Protein AF-A0A8T4PJ79-F1 (afdb_monomer_lite)

Foldseek 3Di:
DDLVVVLVVLVVVLVVLVVVLVVLVVVLVVLVVVLVCLVVVVDVVVVVVCVVPPSVVVNVVSVVSSVVSVVVSVVSVVVSVVSVVVSVVSVVVVVVVVVVVVVVVVVVVVVVVVVVVVVVVVVVVVVVVVVVVVVDPDDDDDDDDDDDDDDPPVPVVVVVVVVDDPDDPVVVVVVVVVCCVPVPPVVVVVVVVCVVPVVPDDPPVVPPVPPPPPPPDVVVVPVVVVVVVVVVVVCCVVCVPPPPDPPPPPPDDDDDDDPVDDDPDDDDDDDDDPDDDDDPDDDDDDDDPDQDKDWDWDADPNDTDTPDTDGD

Secondary structure (DSSP, 8-state):
--HHHHHHHHHHHHHHHHHHHHHHHHHHHHHHHHHHHHHTT--HHHHHHTTSS-HHHHHHHHHHHHHHHHHHHHHHHHHHHHHHHHHHHHHHHHHHHHHHHHHHHHHHHHHHHHHHHHHHHHHHHHHHHHHHTTT-SS------------SSHHHHHHHTTTSS---SSHHHHHHHHHHHHHHHHHHHHHHHHHHHHSSS---THHHHTTS---TT-TTHHHHHHHHHHHHHHHHHHHT------------------------SSS--------S-S------------SS-EEEEEEEETTEEEEEEEEE-

Sequence (312 aa):
MNEKENIEIWKRKLIELHEKISRLNNDKNALISIRNEAVNQQNSKLSYLLNDIELEEEISILDGWTEFYASNISKYEYKLASLKKEIWQQEFEKIREDVNLTELLEKKKEIKAEVDEKEKWIKEEKTGLKIEEKAAIKVKKPEVRKEAERPKIRVEELFKRLEEKPIIHAEEEKVREDVKKLFGEKATKQFKLKEKAAIIKKPINNLFSKTIRLSGNKPIRYALPILVSLLIISILFISKPEITGYVTVSREKTYEDNLNLVVNESGNYTWTIDKIGDIKSIKATGRVKGNGTARVYIEKDGERYLIFDNKG

Structure (mmCIF, N/CA/C/O backbone):
data_AF-A0A8T4PJ79-F1
#
_entry.id   AF-A0A8T4PJ79-F1
#
loop_
_atom_site.group_PDB
_atom_site.id
_atom_site.type_symbol
_atom_site.label_atom_id
_atom_site.label_alt_id
_atom_site.label_comp_id
_atom_site.label_asym_id
_atom_site.label_entity_id
_atom_site.label_seq_id
_atom_site.pdbx_PDB_ins_code
_atom_site.Cartn_x
_atom_site.Cartn_y
_atom_site.Cartn_z
_atom_site.occupancy
_atom_site.B_iso_or_equiv
_atom_site.auth_seq_id
_atom_site.auth_comp_id
_atom_site.auth_asym_id
_atom_site.auth_atom_id
_atom_site.pdbx_PDB_model_num
ATOM 1 N N . MET A 1 1 ? 4.008 1.852 -21.829 1.00 64.06 1 MET A N 1
ATOM 2 C CA . MET A 1 1 ? 4.503 2.895 -20.905 1.00 64.06 1 MET A CA 1
ATOM 3 C C . MET A 1 1 ? 6.021 2.841 -20.943 1.00 64.06 1 MET A C 1
ATOM 5 O O . MET A 1 1 ? 6.546 1.735 -20.971 1.00 64.06 1 MET A O 1
ATOM 9 N N . ASN A 1 2 ? 6.714 3.974 -21.062 1.00 88.62 2 ASN A N 1
ATOM 10 C CA . ASN A 1 2 ? 8.183 3.993 -21.138 1.00 88.62 2 ASN A CA 1
ATOM 11 C C . ASN A 1 2 ? 8.764 3.648 -19.751 1.00 88.62 2 ASN A C 1
ATOM 13 O O . ASN A 1 2 ? 8.250 4.133 -18.749 1.00 88.62 2 ASN A O 1
ATOM 17 N N . GLU A 1 3 ? 9.824 2.846 -19.653 1.00 79.75 3 GLU A N 1
ATOM 18 C CA . GLU A 1 3 ? 10.458 2.512 -18.363 1.00 79.75 3 GLU A CA 1
ATOM 19 C C . GLU A 1 3 ? 10.857 3.753 -17.556 1.00 79.75 3 GLU A C 1
ATOM 21 O O . GLU A 1 3 ? 10.696 3.800 -16.336 1.00 79.75 3 GLU A O 1
ATOM 26 N N . LYS A 1 4 ? 11.274 4.822 -18.244 1.00 82.81 4 LYS A N 1
ATOM 27 C CA . LYS A 1 4 ? 11.554 6.117 -17.613 1.00 82.81 4 LYS A CA 1
ATOM 28 C C . LYS A 1 4 ? 10.312 6.721 -16.945 1.00 82.81 4 LYS A C 1
ATOM 30 O O . LYS A 1 4 ? 10.414 7.327 -15.884 1.00 82.81 4 LYS A O 1
ATOM 35 N N . GLU A 1 5 ? 9.147 6.556 -17.563 1.00 89.38 5 GLU A N 1
ATOM 36 C CA . GLU A 1 5 ? 7.862 7.024 -17.040 1.00 89.38 5 GLU A CA 1
ATOM 37 C C . GLU A 1 5 ? 7.425 6.197 -15.824 1.00 89.38 5 GLU A C 1
ATOM 39 O O . GLU A 1 5 ? 6.955 6.763 -14.836 1.00 89.38 5 GLU A O 1
ATOM 44 N N . ASN A 1 6 ? 7.675 4.882 -15.842 1.00 83.50 6 ASN A N 1
ATOM 45 C CA . ASN A 1 6 ? 7.433 4.011 -14.691 1.00 83.50 6 ASN A CA 1
ATOM 46 C C . ASN A 1 6 ? 8.239 4.480 -13.473 1.00 83.50 6 ASN A C 1
ATOM 48 O O . ASN A 1 6 ? 7.654 4.705 -12.414 1.00 83.50 6 ASN A O 1
ATOM 52 N N . ILE A 1 7 ? 9.553 4.689 -13.619 1.00 81.56 7 ILE A N 1
ATOM 53 C CA . ILE A 1 7 ? 10.428 5.127 -12.516 1.00 81.56 7 ILE A CA 1
ATOM 54 C C . ILE A 1 7 ? 9.947 6.458 -11.915 1.00 81.56 7 ILE A C 1
ATOM 56 O O . ILE A 1 7 ? 9.915 6.610 -10.693 1.00 81.56 7 ILE A O 1
ATOM 60 N N . GLU A 1 8 ? 9.521 7.412 -12.745 1.00 88.44 8 GLU A N 1
ATOM 61 C CA . GLU A 1 8 ? 8.963 8.687 -12.273 1.00 88.44 8 GLU A CA 1
ATOM 62 C C . GLU A 1 8 ? 7.654 8.502 -11.489 1.00 88.44 8 GLU A C 1
ATOM 64 O O . GLU A 1 8 ? 7.460 9.121 -10.439 1.00 88.44 8 GLU A O 1
ATOM 69 N N . ILE A 1 9 ? 6.767 7.609 -11.939 1.00 89.31 9 ILE A N 1
ATOM 70 C CA . ILE A 1 9 ? 5.538 7.266 -11.209 1.00 89.31 9 ILE A CA 1
ATOM 71 C C . ILE A 1 9 ? 5.871 6.648 -9.845 1.00 89.31 9 ILE A C 1
ATOM 73 O O . ILE A 1 9 ? 5.272 7.029 -8.834 1.00 89.31 9 ILE A O 1
ATOM 77 N N . TRP A 1 10 ? 6.845 5.739 -9.782 1.00 82.56 10 TRP A N 1
ATOM 78 C CA . TRP A 1 10 ? 7.298 5.141 -8.524 1.00 82.56 10 TRP A CA 1
ATOM 79 C C . TRP A 1 10 ? 7.908 6.186 -7.581 1.00 82.56 10 TRP A C 1
ATOM 81 O O . TRP A 1 10 ? 7.585 6.202 -6.392 1.00 82.56 10 TRP A O 1
ATOM 91 N N . LYS A 1 11 ? 8.707 7.125 -8.099 1.00 84.06 11 LYS A N 1
ATOM 92 C CA . LYS A 1 11 ? 9.268 8.239 -7.313 1.00 84.06 11 LYS A CA 1
ATOM 93 C C . LYS A 1 11 ? 8.178 9.132 -6.717 1.00 84.06 11 LYS A C 1
ATOM 95 O O . LYS A 1 11 ? 8.265 9.488 -5.542 1.00 84.06 11 LYS A O 1
ATOM 100 N N . ARG A 1 12 ? 7.110 9.428 -7.465 1.00 87.62 12 ARG A N 1
ATOM 101 C CA . ARG A 1 12 ? 5.948 10.172 -6.938 1.00 87.62 12 ARG A CA 1
ATOM 102 C C . ARG A 1 12 ? 5.228 9.409 -5.826 1.00 87.62 12 ARG A C 1
ATOM 104 O O . ARG A 1 12 ? 4.975 9.985 -4.772 1.00 87.62 12 ARG A O 1
ATOM 111 N N . LYS A 1 13 ? 4.974 8.109 -6.017 1.00 85.19 13 LYS A N 1
ATOM 112 C CA . LYS A 1 13 ? 4.373 7.250 -4.977 1.00 85.19 13 LYS A CA 1
ATOM 113 C C . LYS A 1 13 ? 5.226 7.197 -3.705 1.00 85.19 13 LYS A C 1
ATOM 115 O O . LYS A 1 13 ? 4.684 7.149 -2.604 1.00 85.19 13 LYS A O 1
ATOM 120 N N . LEU A 1 14 ? 6.554 7.224 -3.838 1.00 82.88 14 LEU A N 1
ATOM 121 C CA . LEU A 1 14 ? 7.473 7.266 -2.698 1.00 82.88 14 LEU A CA 1
ATOM 122 C C . LEU A 1 14 ? 7.302 8.550 -1.878 1.00 82.88 14 LEU A C 1
ATOM 124 O O . LEU A 1 14 ? 7.246 8.482 -0.651 1.00 82.88 14 LEU A O 1
ATOM 128 N N . ILE A 1 15 ? 7.198 9.700 -2.552 1.00 87.31 15 ILE A N 1
ATOM 129 C CA . ILE A 1 15 ? 6.966 11.002 -1.910 1.00 87.31 15 ILE A CA 1
ATOM 130 C C . ILE A 1 15 ? 5.622 10.994 -1.174 1.00 87.31 15 ILE A C 1
ATOM 132 O O . ILE A 1 15 ? 5.572 11.333 0.006 1.00 87.31 15 ILE A O 1
ATOM 136 N N . GLU A 1 16 ? 4.560 10.523 -1.829 1.00 87.00 16 GLU A N 1
ATOM 137 C CA . GLU A 1 16 ? 3.221 10.428 -1.236 1.00 87.00 16 GLU A CA 1
ATOM 138 C C . GLU A 1 16 ? 3.206 9.546 0.026 1.00 87.00 16 GLU A C 1
ATOM 140 O O . GLU A 1 16 ? 2.655 9.929 1.061 1.00 87.00 16 GLU A O 1
ATOM 145 N N . LEU A 1 17 ? 3.863 8.380 -0.020 1.00 82.06 17 LEU A N 1
ATOM 146 C CA . LEU A 1 17 ? 3.999 7.503 1.146 1.00 82.06 17 LEU A CA 1
ATOM 147 C C . LEU A 1 17 ? 4.760 8.180 2.289 1.00 82.06 17 LEU A C 1
ATOM 149 O O . LEU A 1 17 ? 4.376 8.029 3.449 1.00 82.06 17 LEU A O 1
ATOM 153 N N . HIS A 1 18 ? 5.817 8.930 1.977 1.00 83.00 18 HIS A N 1
ATOM 154 C CA . HIS A 1 18 ? 6.598 9.645 2.982 1.00 83.00 18 HIS A CA 1
ATOM 155 C C . HIS A 1 18 ? 5.776 10.745 3.666 1.00 83.00 18 HIS A C 1
ATOM 157 O O . HIS A 1 18 ? 5.776 10.841 4.894 1.00 83.00 18 HIS A O 1
ATOM 163 N N . GLU A 1 19 ? 5.011 11.521 2.894 1.00 87.00 19 GLU A N 1
ATOM 164 C CA . GLU A 1 19 ? 4.085 12.517 3.442 1.00 87.00 19 GLU A CA 1
ATOM 165 C C . GLU A 1 19 ? 3.020 11.872 4.329 1.00 87.00 19 GLU A C 1
ATOM 167 O O . GLU A 1 19 ? 2.728 12.376 5.415 1.00 87.00 19 GLU A O 1
ATOM 172 N N . LYS A 1 20 ? 2.467 10.731 3.904 1.00 84.75 20 LYS A N 1
ATOM 173 C CA . LYS A 1 20 ? 1.461 10.005 4.682 1.00 84.75 20 LYS A CA 1
ATOM 174 C C . LYS A 1 20 ? 2.014 9.522 6.021 1.00 84.75 20 LYS A C 1
ATOM 176 O O . LYS A 1 20 ? 1.370 9.734 7.044 1.00 84.75 20 LYS A O 1
ATOM 181 N N . ILE A 1 21 ? 3.212 8.932 6.029 1.00 80.75 21 ILE A N 1
ATOM 182 C CA . ILE A 1 21 ? 3.905 8.534 7.265 1.00 80.75 21 ILE A CA 1
ATOM 183 C C . ILE A 1 21 ? 4.135 9.754 8.162 1.00 80.75 21 ILE A C 1
ATOM 185 O O . ILE A 1 21 ? 3.848 9.695 9.356 1.00 80.75 21 ILE A O 1
ATOM 189 N N . SER A 1 22 ? 4.593 10.874 7.595 1.00 87.31 22 SER A N 1
ATOM 190 C CA . SER A 1 22 ? 4.840 12.095 8.367 1.00 87.31 22 SER A CA 1
ATOM 191 C C . SER A 1 22 ? 3.573 12.641 9.026 1.00 87.31 22 SER A C 1
ATOM 193 O O . SER A 1 22 ? 3.646 13.069 10.176 1.00 87.31 22 SER A O 1
ATOM 195 N N . ARG A 1 23 ? 2.425 12.630 8.335 1.00 84.69 23 ARG A N 1
ATOM 196 C CA . ARG A 1 23 ? 1.143 13.069 8.916 1.00 84.69 23 ARG A CA 1
ATOM 197 C C . ARG A 1 23 ? 0.711 12.156 10.062 1.00 84.69 23 ARG A C 1
ATOM 199 O O . ARG A 1 23 ? 0.485 12.652 11.156 1.00 84.69 23 ARG A O 1
ATOM 206 N N . LEU A 1 24 ? 0.725 10.836 9.848 1.00 80.00 24 LEU A N 1
ATOM 207 C CA . LEU A 1 24 ? 0.371 9.860 10.890 1.00 80.00 24 LEU A CA 1
ATOM 208 C C . LEU A 1 24 ? 1.269 9.986 12.128 1.00 80.00 24 LEU A C 1
ATOM 210 O O . LEU A 1 24 ? 0.802 9.824 13.251 1.00 80.00 24 LEU A O 1
ATOM 214 N N . ASN A 1 25 ? 2.556 10.285 11.938 1.00 81.19 25 ASN A N 1
ATOM 215 C CA . ASN A 1 25 ? 3.480 10.472 13.050 1.00 81.19 25 ASN A CA 1
ATOM 216 C C . ASN A 1 25 ? 3.189 11.764 13.834 1.00 81.19 25 ASN A C 1
ATOM 218 O O . ASN A 1 25 ? 3.300 11.774 15.057 1.00 81.19 25 ASN A O 1
ATOM 222 N N . ASN A 1 26 ? 2.782 12.838 13.151 1.00 86.75 26 ASN A N 1
ATOM 223 C CA . ASN A 1 26 ? 2.346 14.070 13.811 1.00 86.75 26 ASN A CA 1
ATOM 224 C C . ASN A 1 26 ? 1.071 13.839 14.632 1.00 86.75 26 ASN A C 1
ATOM 226 O O . ASN A 1 26 ? 1.028 14.249 15.789 1.00 86.75 26 ASN A O 1
ATOM 230 N N . ASP A 1 27 ? 0.086 13.134 14.069 1.00 81.62 27 ASP A N 1
ATOM 231 C CA . ASP A 1 27 ? -1.166 12.802 14.758 1.00 81.62 27 ASP A CA 1
ATOM 232 C C . ASP A 1 27 ? -0.895 11.930 15.994 1.00 81.62 27 ASP A C 1
ATOM 234 O O . ASP A 1 27 ? -1.360 12.234 17.093 1.00 81.62 27 ASP A O 1
ATOM 238 N N . LYS A 1 28 ? -0.045 10.903 15.853 1.00 85.25 28 LYS A N 1
ATOM 239 C CA . LYS A 1 28 ? 0.423 10.072 16.971 1.00 85.25 28 LYS A CA 1
ATOM 240 C C . LYS A 1 28 ? 1.082 10.911 18.072 1.00 85.25 28 LYS A C 1
ATOM 242 O O . LYS A 1 28 ? 0.781 10.726 19.247 1.00 85.25 28 LYS A O 1
ATOM 247 N N . ASN A 1 29 ? 1.978 11.831 17.714 1.00 84.88 29 ASN A N 1
ATOM 248 C CA . ASN A 1 29 ? 2.663 12.680 18.692 1.00 84.88 29 ASN A CA 1
ATOM 249 C C . ASN A 1 29 ? 1.698 13.640 19.401 1.00 84.88 29 ASN A C 1
ATOM 251 O O . ASN A 1 29 ? 1.854 13.879 20.598 1.00 84.88 29 ASN A O 1
ATOM 255 N N . ALA A 1 30 ? 0.689 14.156 18.692 1.00 82.75 30 ALA A N 1
ATOM 256 C CA . ALA A 1 30 ? -0.363 14.969 19.292 1.00 82.75 30 ALA A CA 1
ATOM 257 C C . ALA A 1 30 ? -1.177 14.161 20.316 1.00 82.75 30 ALA A C 1
ATOM 259 O O . ALA A 1 30 ? -1.383 14.637 21.430 1.00 82.75 30 ALA A O 1
ATOM 260 N N . LEU A 1 31 ? -1.555 12.920 19.988 1.00 75.25 31 LEU A N 1
ATOM 261 C CA . LEU A 1 31 ? -2.253 12.023 20.918 1.00 75.25 31 LEU A CA 1
ATOM 262 C C . LEU A 1 31 ? -1.415 11.708 22.161 1.00 75.25 31 LEU A C 1
ATOM 264 O O . LEU A 1 31 ? -1.928 11.782 23.273 1.00 75.25 31 LEU A O 1
ATOM 268 N N . ILE A 1 32 ? -0.117 11.435 21.994 1.00 78.44 32 ILE A N 1
ATOM 269 C CA . ILE A 1 32 ? 0.806 11.222 23.120 1.00 78.44 32 ILE A CA 1
ATOM 270 C C . ILE A 1 32 ? 0.882 12.472 24.011 1.00 78.44 32 ILE A C 1
ATOM 272 O O . ILE A 1 32 ? 0.888 12.347 25.234 1.00 78.44 32 ILE A O 1
ATOM 276 N N . SER A 1 33 ? 0.915 13.674 23.423 1.00 83.94 33 SER A N 1
ATOM 277 C CA . SER A 1 33 ? 0.902 14.931 24.184 1.00 83.94 33 SER A CA 1
ATOM 278 C C . SER A 1 33 ? -0.383 15.078 24.997 1.00 83.94 33 SER A C 1
ATOM 280 O O . SER A 1 33 ? -0.308 15.314 26.199 1.00 83.94 33 SER A O 1
ATOM 282 N N . ILE A 1 34 ? -1.545 14.866 24.370 1.00 78.25 34 ILE A N 1
ATOM 283 C CA . ILE A 1 34 ? -2.858 14.946 25.031 1.00 78.25 34 ILE A CA 1
ATOM 284 C C . ILE A 1 34 ? -2.947 13.929 26.172 1.00 78.25 34 ILE A C 1
ATOM 286 O O . ILE A 1 34 ? -3.334 14.280 27.284 1.00 78.25 34 ILE A O 1
ATOM 290 N N . ARG A 1 35 ? -2.522 12.685 25.927 1.00 80.38 35 ARG A N 1
ATOM 291 C CA . ARG A 1 35 ? -2.462 11.630 26.945 1.00 80.38 35 ARG A CA 1
ATOM 292 C C . ARG A 1 35 ? -1.595 12.050 28.130 1.00 80.38 35 ARG A C 1
ATOM 294 O O . ARG A 1 35 ? -2.015 11.916 29.274 1.00 80.38 35 ARG A O 1
ATOM 301 N N . ASN A 1 36 ? -0.396 12.571 27.874 1.00 81.75 36 ASN A N 1
ATOM 302 C CA . ASN A 1 36 ? 0.512 13.010 28.934 1.00 81.75 36 ASN A CA 1
ATOM 303 C C . ASN A 1 36 ? -0.062 14.193 29.725 1.00 81.75 36 ASN A C 1
ATOM 305 O O . ASN A 1 36 ? 0.118 14.255 30.939 1.00 81.75 36 ASN A O 1
ATOM 309 N N . GLU A 1 37 ? -0.760 15.120 29.072 1.00 84.62 37 GLU A N 1
ATOM 310 C CA . GLU A 1 37 ? -1.456 16.218 29.750 1.00 84.62 37 GLU A CA 1
ATOM 311 C C . GLU A 1 37 ? -2.600 15.713 30.639 1.00 84.62 37 GLU A C 1
ATOM 313 O O . GLU A 1 37 ? -2.734 16.186 31.771 1.00 84.62 37 GLU A O 1
ATOM 318 N N . ALA A 1 38 ? -3.382 14.741 30.153 1.00 75.69 38 ALA A N 1
ATOM 319 C CA . ALA A 1 38 ? -4.479 14.119 30.893 1.00 75.69 38 ALA A CA 1
ATOM 320 C C . ALA A 1 38 ? -3.970 13.354 32.127 1.00 75.69 38 ALA A C 1
ATOM 322 O O . ALA A 1 38 ? -4.433 13.603 33.238 1.00 75.69 38 ALA A O 1
ATOM 323 N N . VAL A 1 39 ? -2.953 12.500 31.956 1.00 78.56 39 VAL A N 1
ATOM 324 C CA . VAL A 1 39 ? -2.336 11.719 33.046 1.00 78.56 39 VAL A CA 1
ATOM 325 C C . VAL A 1 39 ? -1.744 12.624 34.130 1.00 78.56 39 VAL A C 1
ATOM 327 O O . VAL A 1 39 ? -1.869 12.331 35.315 1.00 78.56 39 VAL A O 1
ATOM 330 N N . ASN A 1 40 ? -1.121 13.741 33.745 1.00 84.88 40 ASN A N 1
ATOM 331 C CA . ASN A 1 40 ? -0.497 14.663 34.696 1.00 84.88 40 ASN A CA 1
ATOM 332 C C . ASN A 1 40 ? -1.465 15.723 35.257 1.00 84.88 40 ASN A C 1
ATOM 334 O O . ASN A 1 40 ? -1.018 16.601 35.994 1.00 84.88 40 ASN A O 1
ATOM 338 N N . GLN A 1 41 ? -2.755 15.688 34.891 1.00 78.94 41 GLN A N 1
ATOM 339 C CA . GLN A 1 41 ? -3.772 16.681 35.275 1.00 78.94 41 GLN A CA 1
ATOM 340 C C . GLN A 1 41 ? -3.368 18.144 34.983 1.00 78.94 41 GLN A C 1
ATOM 342 O O . GLN A 1 41 ? -3.862 19.081 35.608 1.00 78.94 41 GLN A O 1
ATOM 347 N N . GLN A 1 42 ? -2.465 18.373 34.023 1.00 76.12 42 GLN A N 1
ATOM 348 C CA . GLN A 1 42 ? -1.906 19.706 33.751 1.00 76.12 42 GLN A CA 1
ATOM 349 C C . GLN A 1 42 ? -2.841 20.599 32.927 1.00 76.12 42 GLN A C 1
ATOM 351 O O . GLN A 1 42 ? -2.604 21.801 32.808 1.00 76.12 42 GLN A O 1
ATOM 356 N N . ASN A 1 43 ? -3.916 20.036 32.372 1.00 70.19 43 ASN A N 1
ATOM 357 C CA . ASN A 1 43 ? -4.852 20.759 31.526 1.00 70.19 43 ASN A CA 1
ATOM 358 C C . ASN A 1 43 ? -6.212 20.902 32.226 1.00 70.19 43 ASN A C 1
ATOM 360 O O . ASN A 1 43 ? -7.076 20.030 32.143 1.00 70.19 43 ASN A O 1
ATOM 364 N N . SER A 1 44 ? -6.408 22.034 32.908 1.00 60.84 44 SER A N 1
ATOM 365 C CA . SER A 1 44 ? -7.625 22.344 33.679 1.00 60.84 44 SER A CA 1
ATOM 366 C C . SER A 1 44 ? -8.907 22.398 32.837 1.00 60.84 44 SER A C 1
ATOM 368 O O . SER A 1 44 ? -10.005 22.275 33.374 1.00 60.84 44 SER A O 1
ATOM 370 N N . LYS A 1 45 ? -8.787 22.561 31.510 1.00 65.00 45 LYS A N 1
ATOM 371 C CA . LYS A 1 45 ? -9.920 22.472 30.575 1.00 65.00 45 LYS A CA 1
ATOM 372 C C . LYS A 1 45 ? -10.349 21.032 30.314 1.00 65.00 45 LYS A C 1
ATOM 374 O O . LYS A 1 45 ? -11.545 20.780 30.229 1.00 65.00 45 LYS A O 1
ATOM 379 N N . LEU A 1 46 ? -9.392 20.111 30.192 1.00 61.22 46 LEU A N 1
ATOM 380 C CA . LEU A 1 46 ? -9.691 18.684 30.081 1.00 61.22 46 LEU A CA 1
ATOM 381 C C . LEU A 1 46 ? -10.151 18.121 31.423 1.00 61.22 46 LEU A C 1
ATOM 383 O O . LEU A 1 46 ? -11.084 17.336 31.432 1.00 61.22 46 LEU A O 1
ATOM 387 N N . SER A 1 47 ? -9.590 18.571 32.551 1.00 59.06 47 SER A N 1
ATOM 388 C CA . SER A 1 47 ? -9.994 18.057 33.868 1.00 59.06 47 SER A CA 1
ATOM 389 C C . SER A 1 47 ? -11.475 18.298 34.182 1.00 59.06 47 SER A C 1
ATOM 391 O O . SER A 1 47 ? -12.072 17.519 34.910 1.00 59.06 47 SER A O 1
ATOM 393 N N . TYR A 1 48 ? -12.079 19.364 33.643 1.00 62.34 48 TYR A N 1
ATOM 394 C CA . TYR A 1 48 ? -13.510 19.633 33.810 1.00 62.34 48 TYR A CA 1
ATOM 395 C C . TYR A 1 48 ? -14.395 18.722 32.948 1.00 62.34 48 TYR A C 1
ATOM 397 O O . TYR A 1 48 ? -15.469 18.346 33.393 1.00 62.34 48 TYR A O 1
ATOM 405 N N . LEU A 1 49 ? -13.950 18.366 31.738 1.00 57.81 49 LEU A N 1
ATOM 406 C CA . LEU A 1 49 ? -14.665 17.447 30.838 1.00 57.81 49 LEU A CA 1
ATOM 407 C C . LEU A 1 49 ? -14.495 15.979 31.262 1.00 57.81 49 LEU A C 1
ATOM 409 O O . LEU A 1 49 ? -15.421 15.191 31.136 1.00 57.81 49 LEU A O 1
ATOM 413 N N . LEU A 1 50 ? -13.329 15.646 31.816 1.00 57.19 50 LEU A N 1
ATOM 414 C CA . LEU A 1 50 ? -12.955 14.316 32.297 1.00 57.19 50 LEU A CA 1
ATOM 415 C C . LEU A 1 50 ? -13.488 13.985 33.699 1.00 57.19 50 LEU A C 1
ATOM 417 O O . LEU A 1 50 ? -13.263 12.885 34.185 1.00 57.19 50 LEU A O 1
ATOM 421 N N . ASN A 1 51 ? -14.147 14.922 34.384 1.00 59.62 51 ASN A N 1
ATOM 422 C CA . ASN A 1 51 ? -14.803 14.627 35.662 1.00 59.62 51 ASN A CA 1
ATOM 423 C C . ASN A 1 51 ? -16.168 13.937 35.476 1.00 59.62 51 ASN A C 1
ATOM 425 O O . ASN A 1 51 ? -16.650 13.318 36.420 1.00 59.62 51 ASN A O 1
ATOM 429 N N . ASP A 1 52 ? -16.770 14.027 34.283 1.00 56.72 52 ASP A N 1
ATOM 430 C CA . ASP A 1 52 ? -18.071 13.417 33.963 1.00 56.72 52 ASP A CA 1
ATOM 431 C C . ASP A 1 52 ? -17.944 12.030 33.296 1.00 56.72 52 ASP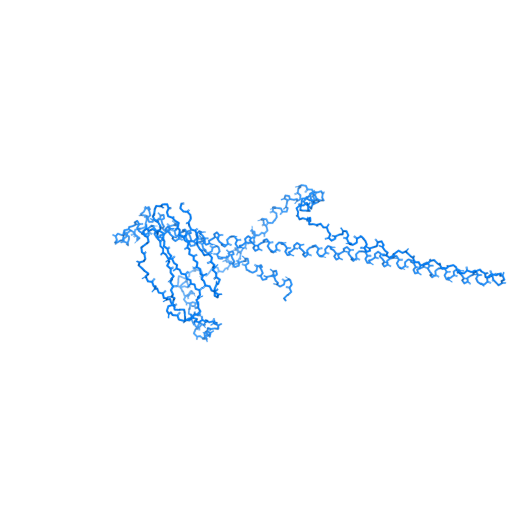 A C 1
ATOM 433 O O . ASP A 1 52 ? -18.942 11.328 33.134 1.00 56.72 52 ASP A O 1
ATOM 437 N N . ILE A 1 53 ? -16.730 11.621 32.914 1.00 57.22 53 ILE A N 1
ATOM 438 C CA . ILE A 1 53 ? -16.424 10.356 32.230 1.00 57.22 53 ILE A CA 1
ATOM 439 C C . ILE A 1 53 ? -15.263 9.689 32.973 1.00 57.22 53 ILE A C 1
ATOM 441 O O . ILE A 1 53 ? -14.333 10.368 33.397 1.00 57.22 53 ILE A O 1
ATOM 445 N N . GLU A 1 54 ? -15.300 8.367 33.159 1.00 74.19 54 GLU A N 1
ATOM 446 C CA . GLU A 1 54 ? -14.208 7.637 33.808 1.00 74.19 54 GLU A CA 1
ATOM 447 C C . GLU A 1 54 ? -12.903 7.845 33.020 1.00 74.19 54 GLU A C 1
ATOM 449 O O . GLU A 1 54 ? -12.711 7.317 31.928 1.00 74.19 54 GLU A O 1
ATOM 454 N N . LEU A 1 55 ? -11.995 8.645 33.587 1.00 68.88 55 LEU A N 1
ATOM 455 C CA . LEU A 1 55 ? -10.726 9.089 32.992 1.00 68.88 55 LEU A CA 1
ATOM 456 C C . LEU A 1 55 ? -9.863 7.918 32.471 1.00 68.88 55 LEU A C 1
ATOM 458 O O . LEU A 1 55 ? -9.080 8.073 31.533 1.00 68.88 55 LEU A O 1
ATOM 462 N N . GLU A 1 56 ? -10.034 6.733 33.059 1.00 71.94 56 GLU A N 1
ATOM 463 C CA . GLU A 1 56 ? -9.397 5.484 32.636 1.00 71.94 56 GLU A CA 1
ATOM 464 C C . GLU A 1 56 ? -9.893 4.989 31.265 1.00 71.94 56 GLU A C 1
ATOM 466 O O . GLU A 1 56 ? -9.083 4.519 30.460 1.00 71.94 56 GLU A O 1
ATOM 471 N N . GLU A 1 57 ? -11.186 5.138 30.957 1.00 77.50 57 GLU A N 1
ATOM 472 C CA . GLU A 1 57 ? -11.771 4.721 29.678 1.00 77.50 57 GLU A CA 1
ATOM 473 C C . GLU A 1 57 ? -11.254 5.601 28.529 1.00 77.50 57 GLU A C 1
ATOM 475 O O . GLU A 1 57 ? -10.830 5.091 27.490 1.00 77.50 57 GLU A O 1
ATOM 480 N N . GLU A 1 58 ? -11.168 6.920 28.730 1.00 74.62 58 GLU A N 1
ATOM 481 C CA . GLU A 1 58 ? -10.621 7.833 27.718 1.00 74.62 58 GLU A CA 1
ATOM 482 C C . GLU A 1 58 ? -9.121 7.620 27.465 1.00 74.62 58 GLU A C 1
ATOM 484 O O . GLU A 1 58 ? -8.682 7.627 26.310 1.00 74.62 58 GLU A O 1
ATOM 489 N N . ILE A 1 59 ? -8.325 7.379 28.516 1.00 75.75 59 ILE A N 1
ATOM 490 C CA . ILE A 1 59 ? -6.904 7.028 28.360 1.00 75.75 59 ILE A CA 1
ATOM 491 C C . ILE A 1 59 ? -6.767 5.725 27.561 1.00 75.75 59 ILE A C 1
ATOM 493 O O . ILE A 1 59 ? -5.934 5.655 26.654 1.00 75.75 59 ILE A O 1
ATOM 497 N N . SER A 1 60 ? -7.609 4.725 27.842 1.00 80.81 60 SER A N 1
ATOM 498 C CA . SER A 1 60 ? -7.627 3.463 27.096 1.00 80.81 60 SER A CA 1
ATOM 499 C C . SER A 1 60 ? -7.957 3.673 25.614 1.00 80.81 60 SER A C 1
ATOM 501 O O . SER A 1 60 ? -7.288 3.116 24.739 1.00 80.81 60 SER A O 1
ATOM 503 N N . ILE A 1 61 ? -8.924 4.545 25.307 1.00 78.75 61 ILE A N 1
ATOM 504 C CA . ILE A 1 61 ? -9.254 4.924 23.929 1.00 78.75 61 ILE A CA 1
ATOM 505 C C . ILE A 1 61 ? -8.040 5.575 23.248 1.00 78.75 61 ILE A C 1
ATOM 507 O O . ILE A 1 61 ? -7.670 5.163 22.145 1.00 78.75 61 ILE A O 1
ATOM 511 N N . LEU A 1 62 ? -7.385 6.555 23.887 1.00 75.25 62 LEU A N 1
ATOM 512 C CA . LEU A 1 62 ? -6.192 7.224 23.343 1.00 75.25 62 LEU A CA 1
ATOM 513 C C . LEU A 1 62 ? -5.035 6.248 23.080 1.00 75.25 62 LEU A C 1
ATOM 515 O O . LEU A 1 62 ? -4.340 6.381 22.064 1.00 75.25 62 LEU A O 1
ATOM 519 N N . ASP A 1 63 ? -4.848 5.255 23.950 1.00 80.56 63 ASP A N 1
ATOM 520 C CA . ASP A 1 63 ? -3.869 4.183 23.759 1.00 80.56 63 ASP A CA 1
ATOM 521 C C . ASP A 1 63 ? -4.220 3.328 22.533 1.00 80.56 63 ASP A C 1
ATOM 523 O O . ASP A 1 63 ? -3.371 3.138 21.656 1.00 80.56 63 ASP A O 1
ATOM 527 N N . GLY A 1 64 ? -5.491 2.944 22.374 1.00 83.94 64 GLY A N 1
ATOM 528 C CA . GLY A 1 64 ? -5.975 2.231 21.189 1.00 83.94 64 GLY A CA 1
ATOM 529 C C . GLY A 1 64 ? -5.742 2.996 19.878 1.00 83.94 64 GLY A C 1
ATOM 530 O O . GLY A 1 64 ? -5.271 2.424 18.889 1.00 83.94 64 GLY A O 1
ATOM 531 N N . TRP A 1 65 ? -5.989 4.310 19.858 1.00 79.06 65 TRP A N 1
ATOM 532 C CA . TRP A 1 65 ? -5.676 5.148 18.693 1.00 79.06 65 TRP A CA 1
ATOM 533 C C . TRP A 1 65 ? -4.169 5.227 18.434 1.00 79.06 65 TRP A C 1
ATOM 535 O O . TRP A 1 65 ? -3.730 5.127 17.286 1.00 79.06 65 TRP A O 1
ATOM 545 N N . THR A 1 66 ? -3.359 5.375 19.482 1.00 80.12 66 THR A N 1
ATOM 546 C CA . THR A 1 66 ? -1.896 5.447 19.369 1.00 80.12 66 THR A CA 1
ATOM 547 C C . THR A 1 66 ? -1.318 4.160 18.772 1.00 80.12 66 THR A C 1
ATOM 549 O O . THR A 1 66 ? -0.474 4.224 17.869 1.00 80.12 66 THR A O 1
ATOM 552 N N . GLU A 1 67 ? -1.803 2.996 19.210 1.00 86.06 67 GLU A N 1
ATOM 553 C CA . GLU A 1 67 ? -1.445 1.690 18.647 1.00 86.06 67 GLU A CA 1
ATOM 554 C C . GLU A 1 67 ? -1.901 1.546 17.190 1.00 86.06 67 GLU A C 1
ATOM 556 O O . GLU A 1 67 ? -1.123 1.112 16.332 1.00 86.06 67 GLU A O 1
ATOM 561 N N . PHE A 1 68 ? -3.123 1.985 16.872 1.00 87.12 68 PHE A N 1
ATOM 562 C CA . PHE A 1 68 ? -3.636 2.004 15.502 1.00 87.12 68 PHE A CA 1
ATOM 563 C C . PHE A 1 68 ? -2.746 2.837 14.565 1.00 87.12 68 PHE A C 1
ATOM 565 O O . PHE A 1 68 ? -2.392 2.384 13.468 1.00 87.12 68 PHE A O 1
ATOM 572 N N . TYR A 1 69 ? -2.335 4.039 14.984 1.00 76.56 69 TYR A N 1
ATOM 573 C CA . TYR A 1 69 ? -1.421 4.877 14.205 1.00 76.56 69 TYR A CA 1
ATOM 574 C C . TYR A 1 69 ? -0.036 4.238 14.066 1.00 76.56 69 TYR A C 1
ATOM 576 O O . TYR A 1 69 ? 0.514 4.231 12.963 1.00 76.56 69 TYR A O 1
ATOM 584 N N . ALA A 1 70 ? 0.509 3.648 15.134 1.00 81.44 70 ALA A N 1
ATOM 585 C CA . ALA A 1 70 ? 1.793 2.951 15.088 1.00 81.44 70 ALA A CA 1
ATOM 586 C C . ALA A 1 70 ? 1.781 1.776 14.092 1.00 81.44 70 ALA A C 1
ATOM 588 O O . ALA A 1 70 ? 2.666 1.685 13.241 1.00 81.44 70 ALA A O 1
ATOM 589 N N . SER A 1 71 ? 0.739 0.941 14.127 1.00 89.50 71 SER A N 1
ATOM 590 C CA . SER A 1 71 ? 0.551 -0.179 13.195 1.00 89.50 71 SER A CA 1
ATOM 591 C C . SER A 1 71 ? 0.474 0.290 11.736 1.00 89.50 71 SER A C 1
ATOM 593 O O . SER A 1 71 ? 1.146 -0.249 10.848 1.00 89.50 71 SER A O 1
ATOM 595 N N . ASN A 1 72 ? -0.285 1.360 11.476 1.00 80.44 72 ASN A N 1
ATOM 596 C CA . ASN A 1 72 ? -0.370 1.944 10.140 1.00 80.44 72 ASN A CA 1
ATOM 597 C C . ASN A 1 72 ? 0.972 2.504 9.658 1.00 80.44 72 ASN A C 1
ATOM 599 O O . ASN A 1 72 ? 1.336 2.267 8.504 1.00 80.44 72 ASN A O 1
ATOM 603 N N . ILE A 1 73 ? 1.717 3.207 10.518 1.00 81.62 73 ILE A N 1
ATOM 604 C CA . ILE A 1 73 ? 3.060 3.708 10.199 1.00 81.62 73 ILE A CA 1
ATOM 605 C C . ILE A 1 73 ? 3.962 2.545 9.776 1.00 81.62 73 ILE A C 1
ATOM 607 O O . ILE A 1 73 ? 4.488 2.581 8.664 1.00 81.62 73 ILE A O 1
ATOM 611 N N . SER A 1 74 ? 4.046 1.472 10.569 1.00 86.00 74 SER A N 1
ATOM 612 C CA . SER A 1 74 ? 4.869 0.300 10.235 1.00 86.00 74 SER A CA 1
ATOM 613 C C . SER A 1 74 ? 4.467 -0.349 8.905 1.00 86.00 74 SER A C 1
ATOM 615 O O . SER A 1 74 ? 5.322 -0.716 8.095 1.00 86.00 74 SER A O 1
ATOM 617 N N . LYS A 1 75 ? 3.162 -0.432 8.611 1.00 90.06 75 LYS A N 1
ATOM 618 C CA . LYS A 1 75 ? 2.662 -0.932 7.319 1.00 90.06 75 LYS A CA 1
ATOM 619 C C . LYS A 1 75 ? 3.116 -0.060 6.144 1.00 90.06 75 LYS A C 1
ATOM 621 O O . LYS A 1 75 ? 3.455 -0.592 5.083 1.00 90.06 75 LYS A O 1
ATOM 626 N N . TYR A 1 76 ? 3.108 1.265 6.294 1.00 80.62 76 TYR A N 1
ATOM 627 C CA . TYR A 1 76 ? 3.580 2.176 5.247 1.00 80.62 76 TYR A CA 1
ATOM 628 C C . TYR A 1 76 ? 5.105 2.183 5.120 1.00 80.62 76 TYR A C 1
ATOM 630 O O . TYR A 1 76 ? 5.603 2.254 3.998 1.00 80.62 76 TYR A O 1
ATOM 638 N N . GLU A 1 77 ? 5.846 2.039 6.217 1.00 81.56 77 GLU A N 1
ATOM 639 C CA . GLU A 1 77 ? 7.306 1.894 6.200 1.00 81.56 77 GLU A CA 1
ATOM 640 C C . GLU A 1 77 ? 7.740 0.641 5.437 1.00 81.56 77 GLU A C 1
ATOM 642 O O . GLU A 1 77 ? 8.627 0.717 4.584 1.00 81.56 77 GLU A O 1
ATOM 647 N N . TYR A 1 78 ? 7.061 -0.490 5.656 1.00 89.44 78 TYR A N 1
ATOM 648 C CA . TYR A 1 78 ? 7.305 -1.716 4.895 1.00 89.44 78 TYR A CA 1
ATOM 649 C C . TYR A 1 78 ? 7.057 -1.517 3.393 1.00 89.44 78 TYR A C 1
ATOM 651 O O . TYR A 1 78 ? 7.901 -1.862 2.562 1.00 89.44 78 TYR A O 1
ATOM 659 N N . LYS A 1 79 ? 5.927 -0.893 3.029 1.00 85.62 79 LYS A N 1
ATOM 660 C CA . LYS A 1 79 ? 5.626 -0.559 1.627 1.00 85.62 79 LYS A CA 1
ATOM 661 C C . LYS A 1 79 ? 6.694 0.347 1.019 1.00 85.62 79 LYS A C 1
ATOM 663 O O . LYS A 1 79 ? 7.123 0.105 -0.104 1.00 85.62 79 LYS A O 1
ATOM 668 N N . LEU A 1 80 ? 7.141 1.360 1.758 1.00 81.75 80 LEU A N 1
ATOM 669 C CA . LEU A 1 80 ? 8.183 2.287 1.326 1.00 81.75 80 LEU A CA 1
ATOM 670 C C . LEU A 1 80 ? 9.528 1.572 1.121 1.00 81.75 80 LEU A C 1
ATOM 672 O O . LEU A 1 80 ? 10.224 1.862 0.150 1.00 81.75 80 LEU A O 1
ATOM 676 N N . ALA A 1 81 ? 9.881 0.615 1.982 1.00 83.75 81 ALA A N 1
ATOM 677 C CA . ALA A 1 81 ? 11.081 -0.206 1.824 1.00 83.75 81 ALA A CA 1
ATOM 678 C C . ALA A 1 81 ? 11.015 -1.101 0.574 1.00 83.75 81 ALA A C 1
ATOM 680 O O . ALA A 1 81 ? 11.973 -1.141 -0.198 1.00 83.75 81 ALA A O 1
ATOM 681 N N . SER A 1 82 ? 9.873 -1.754 0.334 1.00 86.56 82 SER A N 1
ATOM 682 C CA . SER A 1 82 ? 9.644 -2.554 -0.877 1.00 86.56 82 SER A CA 1
ATOM 683 C C . SER A 1 82 ? 9.766 -1.707 -2.146 1.00 86.56 82 SER A C 1
ATOM 685 O O . SER A 1 82 ? 10.459 -2.095 -3.081 1.00 86.56 82 SER A O 1
ATOM 687 N N . LEU A 1 83 ? 9.155 -0.517 -2.152 1.00 85.75 83 LEU A N 1
ATOM 688 C CA . LEU A 1 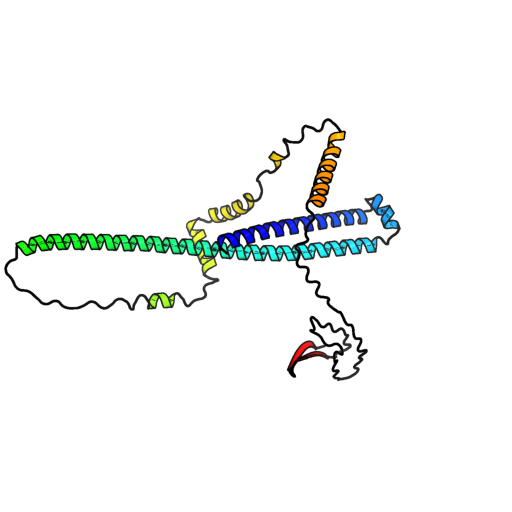83 ? 9.196 0.411 -3.285 1.00 85.75 83 LEU A CA 1
ATOM 689 C C . LEU A 1 83 ? 10.625 0.868 -3.603 1.00 85.75 83 LEU A C 1
ATOM 691 O O . LEU A 1 83 ? 11.026 0.930 -4.759 1.00 85.75 83 LEU A O 1
ATOM 695 N N . LYS A 1 84 ? 11.411 1.182 -2.563 1.00 82.94 84 LYS A N 1
ATOM 696 C CA . LYS A 1 84 ? 12.821 1.564 -2.714 1.00 82.94 84 LYS A CA 1
ATOM 697 C C . LYS A 1 84 ? 13.649 0.444 -3.331 1.00 82.94 84 LYS A C 1
ATOM 699 O O . LYS A 1 84 ? 14.495 0.726 -4.172 1.00 82.94 84 LYS A O 1
ATOM 704 N N . LYS A 1 85 ? 13.405 -0.804 -2.920 1.00 88.88 85 LYS A N 1
ATOM 705 C CA . LYS A 1 85 ? 14.083 -1.975 -3.482 1.00 88.88 85 LYS A CA 1
ATOM 706 C C . LYS A 1 85 ? 13.774 -2.127 -4.972 1.00 88.88 85 LYS A C 1
ATOM 708 O O . LYS A 1 85 ? 14.696 -2.326 -5.751 1.00 88.88 85 LYS A O 1
ATOM 713 N N . GLU A 1 86 ? 12.510 -1.984 -5.357 1.00 86.44 86 GLU A N 1
ATOM 714 C CA . GLU A 1 86 ? 12.079 -2.098 -6.754 1.00 86.44 86 GLU A CA 1
ATOM 715 C C . GLU A 1 86 ? 12.674 -0.990 -7.638 1.00 86.44 86 GLU A C 1
ATOM 717 O O . GLU A 1 86 ? 13.225 -1.283 -8.697 1.00 86.44 86 GLU A O 1
ATOM 722 N N . ILE A 1 87 ? 12.656 0.269 -7.174 1.00 83.12 87 ILE A N 1
ATOM 723 C CA . ILE A 1 87 ? 13.307 1.388 -7.882 1.00 83.12 87 ILE A CA 1
ATOM 724 C C . ILE A 1 87 ? 14.803 1.112 -8.057 1.00 83.12 87 ILE A C 1
ATOM 726 O O . ILE A 1 87 ? 15.333 1.289 -9.149 1.00 83.12 87 ILE A O 1
ATOM 730 N N . TRP A 1 88 ? 15.479 0.657 -6.998 1.00 86.19 88 TRP A N 1
ATOM 731 C CA . TRP A 1 88 ? 16.908 0.358 -7.051 1.00 86.19 88 TRP A CA 1
ATOM 732 C C . TRP A 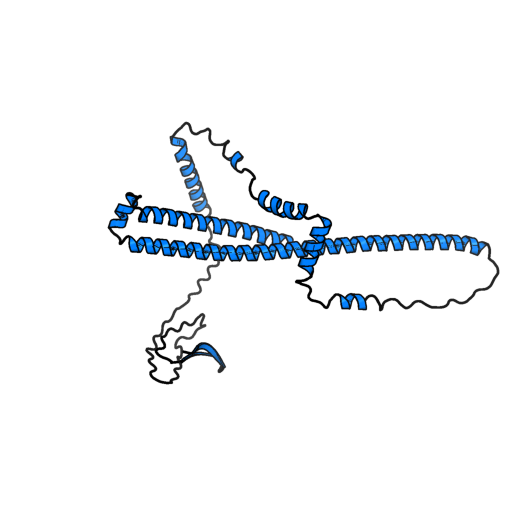1 88 ? 17.230 -0.764 -8.045 1.00 86.19 88 TRP A C 1
ATOM 734 O O . TRP A 1 88 ? 18.178 -0.636 -8.812 1.00 86.19 88 TRP A O 1
ATOM 744 N N . GLN A 1 89 ? 16.421 -1.828 -8.084 1.00 86.50 89 GLN A N 1
ATOM 745 C CA . GLN A 1 89 ? 16.579 -2.914 -9.056 1.00 86.50 89 GLN A CA 1
ATOM 746 C C . GLN A 1 89 ? 16.402 -2.422 -10.499 1.00 86.50 89 GLN A C 1
ATOM 748 O O . GLN A 1 89 ? 17.215 -2.755 -11.354 1.00 86.50 89 GLN A O 1
ATOM 753 N N . GLN A 1 90 ? 15.396 -1.584 -10.766 1.00 87.19 90 GLN A N 1
ATOM 754 C CA . GLN A 1 90 ? 15.183 -1.009 -12.101 1.00 87.19 90 GLN A CA 1
ATOM 755 C C . GLN A 1 90 ? 16.322 -0.071 -12.521 1.00 87.19 90 GLN A C 1
ATOM 757 O O . GLN A 1 90 ? 16.779 -0.117 -13.660 1.00 87.19 90 GLN A O 1
ATOM 762 N N . GLU A 1 91 ? 16.805 0.777 -11.608 1.00 84.56 91 GLU A N 1
ATOM 763 C CA . GLU A 1 91 ? 17.950 1.653 -11.880 1.00 84.56 91 GLU A CA 1
ATOM 764 C C . GLU A 1 91 ? 19.234 0.841 -12.124 1.00 84.56 91 GLU A C 1
ATOM 766 O O . GLU A 1 91 ? 20.031 1.210 -12.986 1.00 84.56 91 GLU A O 1
ATOM 771 N N . PHE A 1 92 ? 19.416 -0.279 -11.420 1.00 83.81 92 PHE A N 1
ATOM 772 C CA . PHE A 1 92 ? 20.554 -1.176 -11.608 1.00 83.81 92 PHE A CA 1
ATOM 773 C C . PHE A 1 92 ? 20.531 -1.887 -12.967 1.00 83.81 92 PHE A C 1
ATOM 775 O O . PHE A 1 92 ? 21.539 -1.857 -13.673 1.00 83.81 92 PHE A O 1
ATOM 782 N N . GLU A 1 93 ? 19.397 -2.473 -13.364 1.00 85.50 93 GLU A N 1
ATOM 783 C CA . GLU A 1 93 ? 19.270 -3.112 -14.684 1.00 85.50 93 GLU A CA 1
ATOM 784 C C . GLU A 1 93 ? 19.511 -2.108 -15.813 1.00 85.50 93 GLU A C 1
ATOM 786 O O . GLU A 1 93 ? 20.243 -2.395 -16.755 1.00 85.50 93 GLU A O 1
ATOM 791 N N . LYS A 1 94 ? 19.029 -0.871 -15.661 1.00 85.81 94 LYS A N 1
ATOM 792 C CA . LYS A 1 94 ? 19.309 0.188 -16.629 1.00 85.81 94 LYS A CA 1
ATOM 793 C C . LYS A 1 94 ? 20.806 0.496 -16.758 1.00 85.81 94 LYS A C 1
ATOM 795 O O . LYS A 1 94 ? 21.314 0.641 -17.865 1.00 85.81 94 LYS A O 1
ATOM 800 N N . ILE A 1 95 ? 21.527 0.588 -15.638 1.00 81.62 95 ILE A N 1
ATOM 801 C CA . ILE A 1 95 ? 22.986 0.785 -15.660 1.00 81.62 95 ILE A CA 1
ATOM 802 C C . ILE A 1 95 ? 23.670 -0.396 -16.359 1.00 81.62 95 ILE A C 1
ATOM 804 O O . ILE A 1 95 ? 24.599 -0.194 -17.137 1.00 81.62 95 ILE A O 1
ATOM 808 N N . ARG A 1 96 ? 23.208 -1.624 -16.104 1.00 82.69 96 ARG A N 1
ATOM 809 C CA . ARG A 1 96 ? 23.740 -2.835 -16.735 1.00 82.69 96 ARG A CA 1
ATOM 810 C C . ARG A 1 96 ? 23.542 -2.820 -18.252 1.00 82.69 96 ARG A C 1
ATOM 812 O O . ARG A 1 96 ? 24.472 -3.142 -18.989 1.00 82.69 96 ARG A O 1
ATOM 819 N N . GLU A 1 97 ? 22.367 -2.414 -18.720 1.00 88.44 97 GLU A N 1
ATOM 820 C CA . GLU A 1 97 ? 22.077 -2.248 -20.146 1.00 88.44 97 GLU A CA 1
ATOM 821 C C . GLU A 1 97 ? 22.947 -1.164 -20.793 1.00 88.44 97 GLU A C 1
ATOM 823 O O . GLU A 1 97 ? 23.516 -1.398 -21.860 1.00 88.44 97 GLU A O 1
ATOM 828 N N . ASP A 1 98 ? 23.117 -0.015 -20.130 1.00 84.81 98 ASP A N 1
ATOM 829 C CA . ASP A 1 98 ? 23.957 1.086 -20.617 1.00 84.81 98 ASP A CA 1
ATOM 830 C C . ASP A 1 98 ? 25.440 0.664 -20.736 1.00 84.81 98 ASP A C 1
ATOM 832 O O . ASP A 1 98 ? 26.125 1.018 -21.706 1.00 84.81 98 ASP A O 1
ATOM 836 N N . VAL A 1 99 ? 25.945 -0.133 -19.785 1.00 85.44 99 VAL A N 1
ATOM 837 C CA . VAL A 1 99 ? 27.305 -0.703 -19.830 1.00 85.44 99 VAL A CA 1
ATOM 838 C C . VAL A 1 99 ? 27.441 -1.691 -20.989 1.00 85.44 99 VAL A C 1
ATOM 840 O O . VAL A 1 99 ? 28.341 -1.530 -21.814 1.00 85.44 99 VAL A O 1
ATOM 843 N N . ASN A 1 100 ? 26.513 -2.644 -21.121 1.00 88.62 100 ASN A N 1
ATOM 844 C CA . ASN A 1 100 ? 26.511 -3.608 -22.226 1.00 88.62 100 ASN A CA 1
ATOM 845 C C . ASN A 1 100 ? 26.456 -2.909 -23.593 1.00 88.62 100 ASN A C 1
ATOM 847 O O . ASN A 1 100 ? 27.156 -3.296 -24.530 1.00 88.62 100 ASN A O 1
ATOM 851 N N . LEU A 1 101 ? 25.649 -1.852 -23.724 1.00 88.38 101 LEU A N 1
ATOM 852 C CA . LEU A 1 101 ? 25.564 -1.069 -24.954 1.00 88.38 101 LEU A CA 1
ATOM 853 C C . LEU A 1 101 ? 26.895 -0.376 -25.274 1.00 88.38 101 LEU A C 1
ATOM 855 O O . LEU A 1 101 ? 27.296 -0.324 -26.437 1.00 88.38 101 LEU A O 1
ATOM 859 N N . THR A 1 102 ? 27.591 0.131 -24.256 1.00 89.75 102 THR A N 1
ATOM 860 C CA . THR A 1 102 ? 28.901 0.776 -24.416 1.00 89.75 102 THR A CA 1
ATOM 861 C C . THR A 1 102 ? 29.954 -0.224 -24.895 1.00 89.75 102 THR A C 1
ATOM 863 O O . THR A 1 102 ? 30.634 0.051 -25.885 1.00 89.75 102 THR A O 1
ATOM 866 N N . GLU A 1 103 ? 30.020 -1.412 -24.289 1.00 89.06 103 GLU A N 1
ATOM 867 C CA . GLU A 1 103 ? 30.918 -2.493 -24.726 1.00 89.06 103 GLU A CA 1
ATOM 868 C C . GLU A 1 103 ? 30.628 -2.929 -26.172 1.00 89.06 103 GLU A C 1
ATOM 870 O O . GLU A 1 103 ? 31.539 -3.086 -26.991 1.00 89.06 103 GLU A O 1
ATOM 875 N N . LEU A 1 104 ? 29.348 -3.062 -26.539 1.00 84.06 104 LEU A N 1
ATOM 876 C CA . LEU A 1 104 ? 28.946 -3.384 -27.912 1.00 84.06 104 LEU A CA 1
ATOM 877 C C . LEU A 1 104 ? 29.351 -2.289 -28.911 1.00 84.06 104 LEU A C 1
ATOM 879 O O . LEU A 1 104 ? 29.744 -2.594 -30.042 1.00 84.06 104 LEU A O 1
ATOM 883 N N . LEU A 1 105 ? 29.271 -1.016 -28.518 1.00 88.88 105 LEU A N 1
ATOM 884 C CA . LEU A 1 105 ? 29.695 0.113 -29.347 1.00 88.88 105 LEU A CA 1
ATOM 885 C C . LEU A 1 105 ? 31.216 0.165 -29.525 1.00 88.88 105 LEU A C 1
ATOM 887 O O . LEU A 1 105 ? 31.674 0.500 -30.619 1.00 88.88 105 LEU A O 1
ATOM 891 N N . GLU A 1 106 ? 31.992 -0.172 -28.497 1.00 92.94 106 GLU A N 1
ATOM 892 C CA . GLU A 1 106 ? 33.451 -0.286 -28.594 1.00 92.94 106 GLU A CA 1
ATOM 893 C C . GLU A 1 106 ? 33.853 -1.425 -29.531 1.00 92.94 106 GLU A C 1
ATOM 895 O O . GLU A 1 106 ? 34.558 -1.184 -30.513 1.00 92.94 106 GLU A O 1
ATOM 900 N N . LYS A 1 107 ? 33.273 -2.616 -29.357 1.00 87.94 107 LYS A N 1
ATOM 901 C CA . LYS A 1 107 ? 33.507 -3.760 -30.251 1.00 87.94 107 LYS A CA 1
ATOM 902 C C . LYS A 1 107 ? 33.141 -3.455 -31.706 1.00 87.94 107 LYS A C 1
ATOM 904 O O . LYS A 1 107 ? 33.828 -3.865 -32.639 1.00 87.94 107 LYS A O 1
ATOM 909 N N . LYS A 1 108 ? 32.068 -2.689 -31.932 1.00 88.06 108 LYS A N 1
ATOM 910 C CA . LYS A 1 108 ? 31.685 -2.232 -33.277 1.00 88.06 108 LYS A CA 1
ATOM 911 C C . LYS A 1 108 ? 32.733 -1.298 -33.896 1.00 88.06 108 LYS A C 1
ATOM 913 O O . LYS A 1 108 ? 32.931 -1.349 -35.110 1.00 88.06 108 LYS A O 1
ATOM 918 N N . LYS A 1 109 ? 33.387 -0.443 -33.101 1.00 94.12 109 LYS A N 1
ATOM 919 C CA . LYS A 1 109 ? 34.475 0.431 -33.577 1.00 94.12 109 LYS A CA 1
ATOM 920 C C . LYS A 1 109 ? 35.726 -0.373 -33.927 1.00 94.12 109 LYS A C 1
ATOM 922 O O . LYS A 1 109 ? 36.309 -0.102 -34.971 1.00 94.12 109 LYS A O 1
ATOM 927 N N . GLU A 1 110 ? 36.085 -1.366 -33.115 1.00 93.69 110 GLU A N 1
ATOM 928 C CA . GLU A 1 110 ? 37.211 -2.274 -33.385 1.00 93.69 110 GLU A CA 1
ATOM 929 C C . GLU A 1 110 ? 37.010 -3.038 -34.696 1.00 93.69 110 GLU A C 1
ATOM 931 O O . GLU A 1 110 ? 37.847 -2.960 -35.592 1.00 93.69 110 GLU A O 1
ATOM 936 N N . ILE A 1 111 ? 35.844 -3.671 -34.871 1.00 88.25 111 ILE A N 1
ATOM 937 C CA . ILE A 1 111 ? 35.510 -4.395 -36.108 1.00 88.25 111 ILE A CA 1
ATOM 938 C C . ILE A 1 111 ? 35.566 -3.460 -37.321 1.00 88.25 111 ILE A C 1
ATOM 940 O O . ILE A 1 111 ? 36.052 -3.845 -38.382 1.00 88.25 111 ILE A O 1
ATOM 944 N N . LYS A 1 112 ? 35.080 -2.221 -37.187 1.00 93.44 112 LYS A N 1
ATOM 945 C CA . LYS A 1 112 ? 35.147 -1.243 -38.277 1.00 93.44 112 LYS A CA 1
ATOM 946 C C . LYS A 1 112 ? 36.595 -0.887 -38.630 1.00 93.44 112 LYS A C 1
ATOM 948 O O . LYS A 1 112 ? 36.915 -0.828 -39.812 1.00 93.44 112 LYS A O 1
ATOM 953 N N . ALA A 1 113 ? 37.459 -0.698 -37.633 1.00 94.75 113 ALA A N 1
ATOM 954 C CA . ALA A 1 113 ? 38.876 -0.426 -37.857 1.00 94.75 113 ALA A CA 1
ATOM 955 C C . ALA A 1 113 ? 39.578 -1.593 -38.577 1.00 94.75 113 ALA A C 1
ATOM 957 O O . ALA A 1 113 ? 40.309 -1.353 -39.536 1.00 94.75 113 ALA A O 1
ATOM 958 N N . GLU A 1 114 ? 39.292 -2.844 -38.194 1.00 93.31 114 GLU A N 1
ATOM 959 C CA . GLU A 1 114 ? 39.821 -4.033 -38.882 1.00 93.31 114 GLU A CA 1
ATOM 960 C C . GLU A 1 114 ? 39.345 -4.136 -40.340 1.00 93.31 114 GLU A C 1
ATOM 962 O O . GLU A 1 114 ? 40.100 -4.543 -41.226 1.00 93.31 114 GLU A O 1
ATOM 967 N N . VAL A 1 115 ? 38.080 -3.791 -40.608 1.00 92.75 115 VAL A N 1
ATOM 968 C CA . VAL A 1 115 ? 37.527 -3.773 -41.971 1.00 92.75 115 VAL A CA 1
ATOM 969 C C . VAL A 1 115 ? 38.210 -2.695 -42.812 1.00 92.75 115 VAL A C 1
ATOM 971 O O . VAL A 1 115 ? 38.645 -2.987 -43.925 1.00 92.75 115 VAL A O 1
ATOM 974 N N . ASP A 1 116 ? 38.372 -1.487 -42.270 1.00 95.00 116 ASP A N 1
ATOM 975 C CA . ASP A 1 116 ? 39.038 -0.375 -42.956 1.00 95.00 116 ASP A CA 1
ATOM 976 C C . ASP A 1 116 ? 40.517 -0.703 -43.264 1.00 95.00 116 ASP A C 1
ATOM 978 O O . ASP A 1 116 ? 41.032 -0.346 -44.328 1.00 95.00 116 ASP A O 1
ATOM 982 N N . GLU A 1 117 ? 41.209 -1.417 -42.368 1.00 96.50 117 GLU A N 1
ATOM 983 C CA . GLU A 1 117 ? 42.583 -1.892 -42.577 1.00 96.50 117 GLU A CA 1
ATOM 984 C C . GLU A 1 117 ? 42.664 -2.958 -43.681 1.00 96.50 117 GLU A C 1
ATOM 986 O O . GLU A 1 117 ? 43.485 -2.845 -44.596 1.00 96.50 117 GLU A O 1
ATOM 991 N N . LYS A 1 118 ? 41.757 -3.943 -43.673 1.00 94.62 118 LYS A N 1
ATOM 992 C CA . LYS A 1 118 ? 41.665 -4.953 -44.743 1.00 94.62 118 LYS A CA 1
ATOM 993 C C . LYS A 1 118 ? 41.356 -4.328 -46.099 1.00 94.62 118 LYS A C 1
ATOM 995 O O . LYS A 1 118 ? 41.929 -4.739 -47.106 1.00 94.62 118 LYS A O 1
ATOM 1000 N N . GLU A 1 119 ? 40.484 -3.325 -46.154 1.00 93.88 119 GLU A N 1
ATOM 1001 C CA . GLU A 1 119 ? 40.193 -2.613 -47.400 1.00 93.88 119 GLU A CA 1
ATOM 1002 C C . GLU A 1 119 ? 41.402 -1.844 -47.942 1.00 93.88 119 GLU A C 1
ATOM 1004 O O . GLU A 1 119 ? 41.595 -1.801 -49.161 1.00 93.88 119 GLU A O 1
ATOM 1009 N N . LYS A 1 120 ? 42.220 -1.242 -47.067 1.00 94.88 120 LYS A N 1
ATOM 1010 C CA . LYS A 1 120 ? 43.488 -0.614 -47.470 1.00 94.88 120 LYS A CA 1
ATOM 1011 C C . LYS A 1 120 ? 44.448 -1.648 -48.046 1.00 94.88 120 LYS A C 1
ATOM 1013 O O . LYS A 1 120 ? 44.932 -1.445 -49.156 1.00 94.88 120 LYS A O 1
ATOM 1018 N N . TRP A 1 121 ? 44.625 -2.774 -47.359 1.00 93.62 121 TRP A N 1
ATOM 1019 C CA . TRP A 1 121 ? 45.486 -3.862 -47.822 1.00 93.62 121 TRP A CA 1
ATOM 1020 C C . TRP A 1 121 ? 45.052 -4.401 -49.197 1.00 93.62 121 TRP A C 1
ATOM 1022 O O . TRP A 1 121 ? 45.865 -4.499 -50.110 1.00 93.62 121 TRP A O 1
ATOM 1032 N N . ILE A 1 122 ? 43.747 -4.622 -49.410 1.00 91.12 122 ILE A N 1
ATOM 1033 C CA . ILE A 1 122 ? 43.200 -5.050 -50.714 1.00 91.12 122 ILE A CA 1
ATOM 1034 C C . ILE A 1 122 ? 43.448 -4.000 -51.811 1.00 91.12 122 ILE A C 1
ATOM 1036 O O . ILE A 1 122 ? 43.675 -4.348 -52.973 1.00 91.12 122 ILE A O 1
ATOM 1040 N N . LYS A 1 123 ? 43.362 -2.702 -51.489 1.00 91.50 123 LYS A N 1
ATOM 1041 C CA . LYS A 1 123 ? 43.654 -1.627 -52.453 1.00 91.50 123 LYS A CA 1
ATOM 1042 C C . LYS A 1 123 ? 45.134 -1.616 -52.835 1.00 91.50 123 LYS A C 1
ATOM 1044 O O . LYS A 1 123 ? 45.427 -1.509 -54.025 1.00 91.50 123 LYS A O 1
ATOM 1049 N N . GLU A 1 124 ? 46.027 -1.771 -51.861 1.00 90.12 124 GLU A N 1
ATOM 1050 C CA . GLU A 1 124 ? 47.479 -1.835 -52.062 1.00 90.12 124 GLU A CA 1
ATOM 1051 C C . GLU A 1 124 ? 47.888 -3.064 -52.887 1.00 90.12 124 GLU A C 1
ATOM 1053 O O . GLU A 1 124 ? 48.611 -2.931 -53.879 1.00 90.12 124 GLU A O 1
ATOM 1058 N N . GLU A 1 125 ? 47.341 -4.240 -52.571 1.00 89.25 125 GLU A N 1
ATOM 1059 C CA . GLU A 1 125 ? 47.573 -5.483 -53.315 1.00 89.25 125 GLU A CA 1
ATOM 1060 C C . GLU A 1 125 ? 47.113 -5.358 -54.777 1.00 89.25 125 GLU A C 1
ATOM 1062 O O . GLU A 1 125 ? 47.856 -5.682 -55.706 1.00 89.25 125 GLU A O 1
ATOM 1067 N N . LYS A 1 126 ? 45.928 -4.779 -55.020 1.00 81.44 126 LYS A N 1
ATOM 1068 C CA . LYS A 1 126 ? 45.435 -4.508 -56.384 1.00 81.44 126 LYS A CA 1
ATOM 1069 C C . LYS A 1 126 ? 46.311 -3.520 -57.154 1.00 81.44 126 LYS A C 1
ATOM 1071 O O . LYS A 1 126 ? 46.383 -3.607 -58.382 1.00 81.44 126 LYS A O 1
ATOM 1076 N N . THR A 1 127 ? 46.950 -2.564 -56.481 1.00 77.44 127 THR A N 1
ATOM 1077 C CA . THR A 1 127 ? 47.908 -1.656 -57.129 1.00 77.44 127 THR A CA 1
ATOM 1078 C C . THR A 1 127 ? 49.255 -2.319 -57.405 1.00 77.44 127 THR A C 1
ATOM 1080 O O . THR A 1 127 ? 49.813 -2.072 -58.471 1.00 77.44 127 THR A O 1
ATOM 1083 N N . GLY A 1 128 ? 49.733 -3.204 -56.525 1.00 71.31 128 GLY A N 1
ATOM 1084 C CA . GLY A 1 128 ? 50.950 -3.995 -56.739 1.00 71.31 128 GLY A CA 1
ATOM 1085 C C . GLY A 1 128 ? 50.804 -5.001 -57.884 1.00 71.31 128 GLY A C 1
ATOM 1086 O O . GLY A 1 128 ? 51.640 -5.040 -58.785 1.00 71.31 128 GLY A O 1
ATOM 1087 N N . LEU A 1 129 ? 49.675 -5.714 -57.943 1.00 63.78 129 LEU A N 1
ATOM 1088 C CA . LEU A 1 129 ? 49.363 -6.650 -59.030 1.00 63.78 129 LEU A CA 1
ATOM 1089 C C . LEU A 1 129 ? 49.302 -5.962 -60.403 1.00 63.78 129 LEU A C 1
ATOM 1091 O O . LEU A 1 129 ? 49.752 -6.532 -61.390 1.00 63.78 129 LEU A O 1
ATOM 1095 N N . LYS A 1 130 ? 48.845 -4.703 -60.487 1.00 59.31 130 LYS A N 1
ATOM 1096 C CA . LYS A 1 130 ? 48.881 -3.921 -61.742 1.00 59.31 130 LYS A CA 1
ATOM 1097 C C . LYS A 1 130 ? 50.296 -3.556 -62.210 1.00 59.31 130 LYS A C 1
ATOM 1099 O O . LYS A 1 130 ? 50.470 -3.230 -63.386 1.00 59.31 130 LYS A O 1
ATOM 1104 N N . ILE A 1 131 ? 51.283 -3.562 -61.313 1.00 59.84 131 ILE A N 1
ATOM 1105 C CA . ILE A 1 131 ? 52.693 -3.298 -61.635 1.00 59.84 131 ILE A CA 1
ATOM 1106 C C . ILE A 1 131 ? 53.365 -4.595 -62.115 1.00 59.84 131 ILE A C 1
ATOM 1108 O O . ILE A 1 131 ? 54.104 -4.563 -63.098 1.00 59.84 131 ILE A O 1
ATOM 1112 N N . GLU A 1 132 ? 53.034 -5.742 -61.516 1.00 53.94 132 GLU A N 1
ATOM 1113 C CA . GLU A 1 132 ? 53.561 -7.054 -61.926 1.00 53.94 132 GLU A CA 1
ATOM 1114 C C . GLU A 1 132 ? 52.888 -7.626 -63.187 1.00 53.94 132 GLU A C 1
ATOM 1116 O O . GLU A 1 132 ? 53.564 -8.204 -64.036 1.00 53.94 132 GLU A O 1
ATOM 1121 N N . GLU A 1 133 ? 51.589 -7.390 -63.400 1.00 51.09 133 GLU A N 1
ATOM 1122 C CA . GLU A 1 133 ? 50.865 -7.826 -64.609 1.00 51.09 133 GLU A CA 1
ATOM 1123 C C . GLU A 1 133 ? 51.367 -7.108 -65.881 1.00 51.09 133 GLU A C 1
ATOM 1125 O O . GLU A 1 133 ? 51.278 -7.645 -66.985 1.00 51.09 133 GLU A O 1
ATOM 1130 N N . LYS A 1 134 ? 52.000 -5.931 -65.740 1.00 53.38 134 LYS A N 1
ATOM 1131 C CA . LYS A 1 134 ? 52.733 -5.263 -66.834 1.00 53.38 134 LYS A CA 1
ATOM 1132 C C . LYS A 1 134 ? 54.155 -5.797 -67.046 1.00 53.38 134 LYS A C 1
ATOM 1134 O O . LYS A 1 134 ? 54.714 -5.571 -68.117 1.00 53.38 134 LYS A O 1
ATOM 1139 N N . ALA A 1 135 ? 54.735 -6.498 -66.072 1.00 52.06 135 ALA A N 1
ATOM 1140 C CA . ALA A 1 135 ? 56.073 -7.087 -66.160 1.00 52.06 135 ALA A CA 1
ATOM 1141 C C . ALA A 1 135 ? 56.054 -8.568 -66.591 1.00 52.06 135 ALA A C 1
ATOM 1143 O O . ALA A 1 135 ? 57.046 -9.064 -67.120 1.00 52.06 135 ALA A O 1
ATOM 1144 N N . ALA A 1 136 ? 54.928 -9.268 -66.426 1.00 46.66 136 ALA A N 1
ATOM 1145 C CA . ALA A 1 136 ? 54.822 -10.707 -66.657 1.00 46.66 136 ALA A CA 1
ATOM 1146 C C . ALA A 1 136 ? 53.824 -11.086 -67.771 1.00 46.66 136 ALA A C 1
ATOM 1148 O O . ALA A 1 136 ? 52.965 -11.948 -67.593 1.00 46.66 136 ALA A O 1
ATOM 1149 N N . ILE A 1 137 ? 53.995 -10.541 -68.984 1.00 50.47 137 ILE A N 1
ATOM 1150 C CA . ILE A 1 137 ? 53.539 -11.232 -70.206 1.00 50.47 137 ILE A CA 1
ATOM 1151 C C . ILE A 1 137 ? 54.575 -12.304 -70.559 1.00 50.47 137 ILE A C 1
ATOM 1153 O O . ILE A 1 137 ? 55.465 -12.099 -71.380 1.00 50.47 137 ILE A O 1
ATOM 1157 N N . LYS A 1 138 ? 54.434 -13.442 -69.878 1.00 49.97 138 LYS A N 1
ATOM 1158 C CA . LYS A 1 138 ? 54.870 -14.815 -70.189 1.00 49.97 138 LYS A CA 1
ATOM 1159 C C . LYS A 1 138 ? 55.279 -15.452 -68.871 1.00 49.97 138 LYS A C 1
ATOM 1161 O O . LYS A 1 138 ? 56.425 -15.336 -68.465 1.00 49.97 138 LYS A O 1
ATOM 1166 N N . VAL A 1 139 ? 54.354 -16.170 -68.244 1.00 47.66 139 VAL A N 1
ATOM 1167 C CA . VAL A 1 139 ? 54.514 -17.582 -67.864 1.00 47.66 139 VAL A CA 1
ATOM 1168 C C . VAL A 1 139 ? 53.251 -18.049 -67.124 1.00 47.66 139 VAL A C 1
ATOM 1170 O O . VAL A 1 139 ? 52.493 -17.276 -66.554 1.00 47.66 139 VAL A O 1
ATOM 1173 N N . LYS A 1 140 ? 53.008 -19.347 -67.290 1.00 49.53 140 LYS A N 1
ATOM 1174 C CA . LYS A 1 140 ? 51.849 -20.179 -66.970 1.00 49.53 140 LYS A CA 1
ATOM 1175 C C . LYS A 1 140 ? 51.146 -19.956 -65.620 1.00 49.53 140 LYS A C 1
ATOM 1177 O O . LYS A 1 140 ? 51.753 -19.936 -64.558 1.00 49.53 140 LYS A O 1
ATOM 1182 N N . LYS A 1 141 ? 49.818 -20.017 -65.747 1.00 48.06 141 LYS A N 1
ATOM 1183 C CA . LYS A 1 141 ? 48.759 -20.341 -64.776 1.00 48.06 141 LYS A CA 1
ATOM 1184 C C . LYS A 1 141 ? 49.105 -21.531 -63.855 1.00 48.06 141 LYS A C 1
ATOM 1186 O O . LYS A 1 141 ? 49.471 -22.584 -64.385 1.00 48.06 141 LYS A O 1
ATOM 1191 N N . PRO A 1 142 ? 48.833 -21.430 -62.542 1.00 45.94 142 PRO A N 1
ATOM 1192 C CA . PRO A 1 142 ? 48.479 -22.599 -61.744 1.00 45.94 142 PRO A CA 1
ATOM 1193 C C . PRO A 1 142 ? 47.098 -22.490 -61.071 1.00 45.94 142 PRO A C 1
ATOM 1195 O O . PRO A 1 142 ? 46.497 -21.423 -60.952 1.00 45.94 142 PRO A O 1
ATOM 1198 N N . GLU A 1 143 ? 46.600 -23.670 -60.707 1.00 47.38 143 GLU A N 1
ATOM 1199 C CA . GLU A 1 143 ? 45.279 -24.008 -60.178 1.00 47.38 143 GLU A CA 1
ATOM 1200 C C . GLU A 1 143 ? 44.929 -23.383 -58.823 1.00 47.38 143 GLU A C 1
ATOM 1202 O O . GLU A 1 143 ? 45.728 -23.334 -57.890 1.00 47.38 143 GLU A O 1
ATOM 1207 N N . VAL A 1 144 ? 43.659 -22.992 -58.716 1.00 39.28 144 VAL A N 1
ATOM 1208 C CA . VAL A 1 144 ? 43.006 -22.436 -57.529 1.00 39.28 144 VAL A CA 1
ATOM 1209 C C . VAL A 1 144 ? 42.502 -23.580 -56.644 1.00 39.28 144 VAL A C 1
ATOM 1211 O O . VAL A 1 144 ? 41.591 -24.316 -57.028 1.00 39.28 144 VAL A O 1
ATOM 1214 N N . ARG A 1 145 ? 43.069 -23.715 -55.440 1.00 40.06 145 ARG A N 1
ATOM 1215 C CA . ARG A 1 145 ? 42.601 -24.633 -54.389 1.00 40.06 145 ARG A CA 1
ATOM 1216 C C . ARG A 1 145 ? 41.517 -23.949 -53.549 1.00 40.06 145 ARG A C 1
ATOM 1218 O O . ARG A 1 145 ? 41.723 -22.857 -53.030 1.00 40.06 145 ARG A O 1
ATOM 1225 N N . LYS A 1 146 ? 40.356 -24.599 -53.432 1.00 51.22 146 LYS A N 1
ATOM 1226 C CA . LYS A 1 146 ? 39.241 -24.202 -52.562 1.00 51.22 146 LYS A CA 1
ATOM 1227 C C . LYS A 1 146 ? 39.537 -24.644 -51.129 1.00 51.22 146 LYS A C 1
ATOM 1229 O O . LYS A 1 146 ? 39.537 -25.840 -50.863 1.00 51.22 146 LYS A O 1
ATOM 1234 N N . GLU A 1 147 ? 39.729 -23.700 -50.216 1.00 45.50 147 GLU A N 1
ATOM 1235 C CA . GLU A 1 147 ? 39.741 -23.971 -48.776 1.00 45.50 147 GLU A CA 1
ATOM 1236 C C . GLU A 1 147 ? 39.126 -22.771 -48.047 1.00 45.50 147 GLU A C 1
ATOM 1238 O O . GLU A 1 147 ? 39.797 -21.840 -47.618 1.00 45.50 147 GLU A O 1
ATOM 1243 N N . ALA A 1 148 ? 37.796 -22.753 -48.001 1.00 49.69 148 ALA A N 1
ATOM 1244 C CA . ALA A 1 148 ? 37.020 -21.756 -47.280 1.00 49.69 148 ALA A CA 1
ATOM 1245 C C . ALA A 1 148 ? 35.792 -22.443 -46.689 1.00 49.69 148 ALA A C 1
ATOM 1247 O O . ALA A 1 148 ? 34.724 -22.396 -47.278 1.00 49.69 148 ALA A O 1
ATOM 1248 N N . GLU A 1 149 ? 35.963 -23.117 -45.551 1.00 50.81 149 GLU A N 1
ATOM 1249 C CA . GLU A 1 149 ? 34.866 -23.457 -44.638 1.00 50.81 149 GLU A CA 1
ATOM 1250 C C . GLU A 1 149 ? 35.432 -24.010 -43.322 1.00 50.81 149 GLU A C 1
ATOM 1252 O O . GLU A 1 149 ? 35.739 -25.193 -43.214 1.00 50.81 149 GLU A O 1
ATOM 1257 N N . ARG A 1 150 ? 35.613 -23.114 -42.337 1.00 50.25 150 ARG A N 1
ATOM 1258 C CA . ARG A 1 150 ? 35.593 -23.314 -40.865 1.00 50.25 150 ARG A CA 1
ATOM 1259 C C . ARG A 1 150 ? 36.214 -22.058 -40.232 1.00 50.25 150 ARG A C 1
ATOM 1261 O O . ARG A 1 150 ? 37.434 -21.929 -40.228 1.00 50.25 150 ARG A O 1
ATOM 1268 N N . PRO A 1 151 ? 35.395 -21.100 -39.754 1.00 44.06 151 PRO A N 1
ATOM 1269 C CA . PRO A 1 151 ? 35.055 -21.110 -38.330 1.00 44.06 151 PRO A CA 1
ATOM 1270 C C . PRO A 1 151 ? 33.678 -20.468 -38.057 1.00 44.06 151 PRO A C 1
ATOM 1272 O O . PRO A 1 151 ? 33.588 -19.299 -37.701 1.00 44.06 151 PRO A O 1
ATOM 1275 N N . LYS A 1 152 ? 32.581 -21.219 -38.208 1.00 48.88 152 LYS A N 1
ATOM 1276 C CA . LYS A 1 152 ? 31.264 -20.799 -37.674 1.00 48.88 152 LYS A CA 1
ATOM 1277 C C . LYS A 1 152 ? 30.826 -21.591 -36.440 1.00 48.88 152 LYS A C 1
ATOM 1279 O O . LYS A 1 152 ? 30.070 -21.087 -35.630 1.00 48.88 152 LYS A O 1
ATOM 1284 N N . ILE A 1 153 ? 31.389 -22.779 -36.222 1.00 48.91 153 ILE A N 1
ATOM 1285 C CA . ILE A 1 153 ? 30.925 -23.704 -35.174 1.00 48.91 153 ILE A CA 1
ATOM 1286 C C . ILE A 1 153 ? 31.424 -23.314 -33.764 1.00 48.91 153 ILE A C 1
ATOM 1288 O O . ILE A 1 153 ? 30.820 -23.697 -32.772 1.00 48.91 153 ILE A O 1
ATOM 1292 N N . ARG A 1 154 ? 32.478 -22.493 -33.637 1.00 46.31 154 ARG A N 1
ATOM 1293 C CA . ARG A 1 154 ? 33.081 -22.170 -32.326 1.00 46.31 154 ARG A CA 1
ATOM 1294 C C . ARG A 1 154 ? 32.419 -21.001 -31.580 1.00 46.31 154 ARG A C 1
ATOM 1296 O O . ARG A 1 154 ? 32.697 -20.813 -30.403 1.00 46.31 154 ARG A O 1
ATOM 1303 N N . VAL A 1 155 ? 31.571 -20.215 -32.247 1.00 50.34 155 VAL A N 1
ATOM 1304 C CA . VAL A 1 155 ? 30.926 -19.033 -31.643 1.00 50.34 155 VAL A CA 1
ATOM 1305 C C . VAL A 1 155 ? 29.592 -19.408 -30.990 1.00 50.34 155 VAL A C 1
ATOM 1307 O O . VAL A 1 155 ? 29.360 -19.017 -29.851 1.00 50.34 155 VAL A O 1
ATOM 1310 N N . GLU A 1 156 ? 28.775 -20.254 -31.628 1.00 50.97 156 GLU A N 1
ATOM 1311 C CA . GLU A 1 156 ? 27.514 -20.763 -31.055 1.00 50.97 156 GLU A CA 1
ATOM 1312 C C . GLU A 1 156 ? 27.722 -21.516 -29.724 1.00 50.97 156 GLU A C 1
ATOM 1314 O O . GLU A 1 156 ? 26.932 -21.397 -28.789 1.00 50.97 156 GLU A O 1
ATOM 1319 N N . GLU A 1 157 ? 28.820 -22.269 -29.609 1.00 55.19 157 GLU A N 1
ATOM 1320 C CA . GLU A 1 157 ? 29.128 -23.083 -28.426 1.00 55.19 157 GLU A CA 1
ATOM 1321 C C . GLU A 1 157 ? 29.588 -22.241 -27.217 1.00 55.19 157 GLU A C 1
ATOM 1323 O O . GLU A 1 157 ? 29.455 -22.668 -26.069 1.00 55.19 157 GLU A O 1
ATOM 1328 N N . LEU A 1 158 ? 30.086 -21.020 -27.458 1.00 48.59 158 LEU A N 1
ATOM 1329 C CA . LEU A 1 158 ? 30.452 -20.061 -26.409 1.00 48.59 158 LEU A CA 1
ATOM 1330 C C . LEU A 1 158 ? 29.229 -19.318 -25.856 1.00 48.59 158 LEU A C 1
ATOM 1332 O O . LEU A 1 158 ? 29.177 -19.068 -24.654 1.00 48.59 158 LEU A O 1
ATOM 1336 N N . PHE A 1 159 ? 28.226 -19.032 -26.692 1.00 48.12 159 PHE A N 1
ATOM 1337 C CA . PHE A 1 159 ? 26.973 -18.412 -26.243 1.00 48.12 159 PHE A CA 1
ATOM 1338 C C . PHE A 1 159 ? 26.136 -19.359 -25.376 1.00 48.12 159 PHE A C 1
ATOM 1340 O O . PHE A 1 159 ? 25.605 -18.946 -24.349 1.00 48.12 159 PHE A O 1
ATOM 1347 N N . LYS A 1 160 ? 26.124 -20.656 -25.699 1.00 56.03 160 LYS A N 1
ATOM 1348 C CA . LYS A 1 160 ? 25.372 -21.664 -24.935 1.00 56.03 160 LYS A CA 1
ATOM 1349 C C . LYS A 1 160 ? 25.900 -21.892 -23.508 1.00 56.03 160 LYS A C 1
ATOM 1351 O O . LYS A 1 160 ? 25.161 -22.344 -22.645 1.00 56.03 160 LYS A O 1
ATOM 1356 N N . ARG A 1 161 ? 27.168 -21.554 -23.230 1.00 46.94 161 ARG A N 1
ATOM 1357 C CA . ARG A 1 161 ? 27.770 -21.647 -21.882 1.00 46.94 161 ARG A CA 1
ATOM 1358 C C . ARG A 1 161 ? 27.484 -20.436 -20.988 1.00 46.94 161 ARG A C 1
ATOM 1360 O O . ARG A 1 161 ? 27.761 -20.509 -19.794 1.00 46.94 161 ARG A O 1
ATOM 1367 N N . LEU A 1 162 ? 26.963 -19.340 -21.543 1.00 48.62 162 LEU A N 1
ATOM 1368 C CA . LEU A 1 162 ? 26.628 -18.121 -20.797 1.00 48.62 162 LEU A CA 1
ATOM 1369 C C . LEU A 1 162 ? 25.193 -18.129 -20.243 1.00 48.62 162 LEU A C 1
ATOM 1371 O O . LEU A 1 162 ? 24.918 -17.390 -19.305 1.00 48.62 162 LEU A O 1
ATOM 1375 N N . GLU A 1 163 ? 24.302 -18.981 -20.762 1.00 47.34 163 GLU A N 1
ATOM 1376 C CA . GLU A 1 163 ? 22.894 -19.051 -20.327 1.00 47.34 163 GLU A CA 1
ATOM 1377 C C . GLU A 1 163 ? 22.645 -19.987 -19.127 1.00 47.34 163 GLU A C 1
ATOM 1379 O O . GLU A 1 163 ? 21.596 -19.913 -18.491 1.00 47.34 163 GLU A O 1
ATOM 1384 N N . GLU A 1 164 ? 23.611 -20.826 -18.744 1.00 44.03 164 GLU A N 1
ATOM 1385 C CA . GLU A 1 164 ? 23.448 -21.805 -17.661 1.00 44.03 164 GLU A CA 1
ATOM 1386 C C . GLU A 1 164 ? 24.310 -21.464 -16.434 1.00 44.03 164 GLU A C 1
ATOM 1388 O O . GLU A 1 164 ? 25.355 -22.077 -16.215 1.00 44.03 164 GLU A O 1
ATOM 1393 N N . LYS A 1 165 ? 23.879 -20.493 -15.610 1.00 43.31 165 LYS A N 1
ATOM 1394 C CA . LYS A 1 165 ? 24.150 -20.461 -14.151 1.00 43.31 165 LYS A CA 1
ATOM 1395 C C . LYS A 1 165 ? 23.399 -19.321 -13.439 1.00 43.31 165 LYS A C 1
ATOM 1397 O O . LYS A 1 165 ? 23.585 -18.163 -13.802 1.00 43.31 165 LYS A O 1
ATOM 1402 N N . PRO A 1 166 ? 22.634 -19.591 -12.363 1.00 46.28 166 PRO A N 1
ATOM 1403 C CA . PRO A 1 166 ? 22.082 -18.541 -11.517 1.00 46.28 166 PRO A CA 1
ATOM 1404 C C . PRO A 1 166 ? 23.168 -18.055 -10.545 1.00 46.28 166 PRO A C 1
ATOM 1406 O O . PRO A 1 166 ? 23.449 -18.684 -9.525 1.00 46.28 166 PRO A O 1
ATOM 1409 N N . ILE A 1 167 ? 23.805 -16.935 -10.880 1.00 52.12 167 ILE A N 1
ATOM 1410 C CA . ILE A 1 167 ? 24.787 -16.228 -10.049 1.00 52.12 167 ILE A CA 1
ATOM 1411 C C . ILE A 1 167 ? 24.080 -14.990 -9.500 1.00 52.12 167 ILE A C 1
ATOM 1413 O O . ILE A 1 167 ? 24.079 -13.956 -10.143 1.00 52.12 167 ILE A O 1
ATOM 1417 N N . ILE A 1 168 ? 23.414 -15.084 -8.347 1.00 51.09 168 ILE A N 1
ATOM 1418 C CA . ILE A 1 168 ? 22.779 -13.887 -7.751 1.00 51.09 168 ILE A CA 1
ATOM 1419 C C . ILE A 1 168 ? 23.460 -13.480 -6.437 1.00 51.09 168 ILE A C 1
ATOM 1421 O O . ILE A 1 168 ? 23.446 -12.309 -6.085 1.00 51.09 168 ILE A O 1
ATOM 1425 N N . HIS A 1 169 ? 24.175 -14.384 -5.753 1.00 49.06 169 HIS A N 1
ATOM 1426 C CA . HIS A 1 169 ? 24.884 -14.024 -4.514 1.00 49.06 169 HIS A CA 1
ATOM 1427 C C . HIS A 1 169 ? 26.397 -13.823 -4.642 1.00 49.06 169 HIS A C 1
ATOM 1429 O O . HIS A 1 169 ? 26.949 -13.007 -3.913 1.00 49.06 169 HIS A O 1
ATOM 1435 N N . ALA A 1 170 ? 27.075 -14.483 -5.585 1.00 48.78 170 ALA A N 1
ATOM 1436 C CA . ALA A 1 170 ? 28.525 -14.314 -5.741 1.00 48.78 170 ALA A CA 1
ATOM 1437 C C . ALA A 1 170 ? 28.912 -13.016 -6.483 1.00 48.78 170 ALA A C 1
ATOM 1439 O O . ALA A 1 170 ? 30.040 -12.544 -6.360 1.00 48.78 170 ALA A O 1
ATOM 1440 N N . GLU A 1 171 ? 27.987 -12.421 -7.242 1.00 54.56 171 GLU A N 1
ATOM 1441 C CA . GLU A 1 171 ? 28.268 -11.227 -8.049 1.00 54.56 171 GLU A CA 1
ATOM 1442 C C . GLU A 1 171 ? 28.192 -9.931 -7.235 1.00 54.56 171 GLU A C 1
ATOM 1444 O O . GLU A 1 171 ? 29.026 -9.051 -7.427 1.00 54.56 171 GLU A O 1
ATOM 1449 N N . GLU A 1 172 ? 27.294 -9.827 -6.248 1.00 51.56 172 GLU A N 1
ATOM 1450 C CA . GLU A 1 172 ? 27.225 -8.644 -5.374 1.00 51.56 172 GLU A CA 1
ATOM 1451 C C . GLU A 1 172 ? 28.497 -8.461 -4.534 1.00 51.56 172 GLU A C 1
ATOM 1453 O O . GLU A 1 172 ? 28.946 -7.335 -4.298 1.00 51.56 172 GLU A O 1
ATOM 1458 N N . GLU A 1 173 ? 29.103 -9.565 -4.092 1.00 64.69 173 GLU A N 1
ATOM 1459 C CA . GLU A 1 173 ? 30.328 -9.536 -3.295 1.00 64.69 173 GLU A CA 1
ATOM 1460 C C . GLU A 1 173 ? 31.551 -9.202 -4.161 1.00 64.69 173 GLU A C 1
ATOM 1462 O O . GLU A 1 173 ? 32.396 -8.398 -3.758 1.00 64.69 173 GLU A O 1
ATOM 1467 N N . LYS A 1 174 ? 31.578 -9.708 -5.401 1.00 70.62 174 LYS A N 1
ATOM 1468 C CA . LYS A 1 174 ? 32.616 -9.393 -6.387 1.00 70.62 174 LYS A CA 1
ATOM 1469 C C . LYS A 1 174 ? 32.542 -7.940 -6.863 1.00 70.62 174 LYS A C 1
ATOM 1471 O O . LYS A 1 174 ? 33.555 -7.251 -6.864 1.00 70.62 174 LYS A O 1
ATOM 1476 N N . VAL A 1 175 ? 31.345 -7.424 -7.147 1.00 66.75 175 VAL A N 1
ATOM 1477 C CA . VAL A 1 175 ? 31.137 -6.006 -7.491 1.00 66.75 175 VAL A CA 1
ATOM 1478 C C . VAL A 1 175 ? 31.520 -5.101 -6.314 1.00 66.75 175 VAL A C 1
ATOM 1480 O O . VAL A 1 175 ? 32.141 -4.057 -6.514 1.00 66.75 175 VAL A O 1
ATOM 1483 N N . ARG A 1 176 ? 31.234 -5.501 -5.065 1.00 62.97 176 ARG A N 1
ATOM 1484 C CA . ARG A 1 176 ? 31.717 -4.775 -3.876 1.00 62.97 176 ARG A CA 1
ATOM 1485 C C . ARG A 1 176 ? 33.237 -4.760 -3.771 1.00 62.97 176 ARG A C 1
ATOM 1487 O O . ARG A 1 176 ? 33.796 -3.714 -3.438 1.00 62.97 176 ARG A O 1
ATOM 1494 N N . GLU A 1 177 ? 33.894 -5.888 -4.020 1.00 74.31 177 GLU A N 1
ATOM 1495 C CA . GLU A 1 177 ? 35.354 -5.977 -4.042 1.00 74.31 177 GLU A CA 1
ATOM 1496 C C . GLU A 1 177 ? 35.967 -5.111 -5.148 1.00 74.31 177 GLU A C 1
ATOM 1498 O O . GLU A 1 177 ? 36.919 -4.376 -4.886 1.00 74.31 177 GLU A O 1
ATOM 1503 N N . ASP A 1 178 ? 35.402 -5.142 -6.352 1.00 71.56 178 ASP A N 1
ATOM 1504 C CA . ASP A 1 178 ? 35.930 -4.424 -7.512 1.00 71.56 178 ASP A CA 1
ATOM 1505 C C . ASP A 1 178 ? 35.732 -2.907 -7.371 1.00 71.56 178 ASP A C 1
ATOM 1507 O O . ASP A 1 178 ? 36.657 -2.132 -7.618 1.00 71.56 178 ASP A O 1
ATOM 1511 N N . VAL A 1 179 ? 34.596 -2.458 -6.824 1.00 62.06 179 VAL A N 1
ATOM 1512 C CA . VAL A 1 179 ? 34.383 -1.046 -6.454 1.00 62.06 179 VAL A CA 1
ATOM 1513 C C . VAL A 1 179 ? 35.335 -0.618 -5.328 1.00 62.06 179 VAL A C 1
ATOM 1515 O O . VAL A 1 179 ? 35.856 0.502 -5.344 1.00 62.06 179 VAL A O 1
ATOM 1518 N N . LYS A 1 180 ? 35.616 -1.498 -4.356 1.00 71.50 180 LYS A N 1
ATOM 1519 C CA . LYS A 1 180 ? 36.584 -1.221 -3.281 1.00 71.50 180 LYS A CA 1
ATOM 1520 C C . LYS A 1 180 ? 38.016 -1.115 -3.823 1.00 71.50 180 LYS A C 1
ATOM 1522 O O . LYS A 1 180 ? 38.756 -0.247 -3.357 1.00 71.50 180 LYS A O 1
ATOM 1527 N N . LYS A 1 181 ? 38.383 -1.940 -4.811 1.00 71.94 181 LYS A N 1
ATOM 1528 C CA . LYS A 1 181 ? 39.684 -1.905 -5.504 1.00 71.94 181 LYS A CA 1
ATOM 1529 C C . LYS A 1 181 ? 39.842 -0.665 -6.382 1.00 71.94 181 LYS A C 1
ATOM 1531 O O . LYS A 1 181 ? 40.890 -0.032 -6.327 1.00 71.94 181 LYS A O 1
ATOM 1536 N N . LEU A 1 182 ? 38.810 -0.289 -7.138 1.00 63.72 182 LEU A N 1
ATOM 1537 C CA . LEU A 1 182 ? 38.875 0.827 -8.089 1.00 63.72 182 LEU A CA 1
ATOM 1538 C C . LEU A 1 182 ? 38.856 2.204 -7.417 1.00 63.72 182 LEU A C 1
ATOM 1540 O O . LEU A 1 182 ? 39.553 3.112 -7.860 1.00 63.72 182 LEU A O 1
ATOM 1544 N N . PHE A 1 183 ? 38.083 2.374 -6.342 1.00 63.38 183 PHE A N 1
ATOM 1545 C CA . PHE A 1 183 ? 37.865 3.697 -5.741 1.00 63.38 183 PHE A CA 1
ATOM 1546 C C . PHE A 1 183 ? 38.505 3.864 -4.354 1.00 63.38 183 PHE A C 1
ATOM 1548 O O . PHE A 1 183 ? 38.524 4.965 -3.799 1.00 63.38 183 PHE A O 1
ATOM 1555 N N . GLY A 1 184 ? 39.063 2.793 -3.787 1.00 72.62 184 GLY A N 1
ATOM 1556 C CA . GLY A 1 184 ? 39.686 2.799 -2.468 1.00 72.62 184 GLY A CA 1
ATOM 1557 C C . GLY A 1 184 ? 38.686 2.930 -1.310 1.00 72.62 184 GLY A C 1
ATOM 1558 O O . GLY A 1 184 ? 37.557 3.414 -1.430 1.00 72.62 184 GLY A O 1
ATOM 1559 N N . GLU A 1 185 ? 39.116 2.519 -0.117 1.00 67.94 185 GLU A N 1
ATOM 1560 C CA . GLU A 1 185 ? 38.261 2.430 1.081 1.00 67.94 185 GLU A CA 1
ATOM 1561 C C . GLU A 1 185 ? 37.744 3.800 1.580 1.00 67.94 185 GLU A C 1
ATOM 1563 O O . GLU A 1 185 ? 36.751 3.895 2.306 1.00 67.94 185 GLU A O 1
ATOM 1568 N N . LYS A 1 186 ? 38.384 4.894 1.144 1.00 52.94 186 LYS A N 1
ATOM 1569 C CA . LYS A 1 186 ? 37.968 6.270 1.455 1.00 52.94 186 LYS A CA 1
ATOM 1570 C C . LYS A 1 186 ? 36.797 6.753 0.587 1.00 52.94 186 LYS A C 1
ATOM 1572 O O . LYS A 1 186 ? 35.960 7.500 1.097 1.00 52.94 186 LYS A O 1
ATOM 1577 N N . ALA A 1 187 ? 36.676 6.314 -0.669 1.00 55.06 187 ALA A N 1
ATOM 1578 C CA . ALA A 1 187 ? 35.596 6.755 -1.560 1.00 55.06 187 ALA A CA 1
ATOM 1579 C C . ALA A 1 187 ? 34.251 6.094 -1.225 1.00 55.06 187 ALA A C 1
ATOM 1581 O O . ALA A 1 187 ? 33.216 6.759 -1.223 1.00 55.06 187 ALA A O 1
ATOM 1582 N N . THR A 1 188 ? 34.261 4.819 -0.828 1.00 56.69 188 THR A N 1
ATOM 1583 C CA . THR A 1 188 ? 33.052 4.095 -0.390 1.00 56.69 188 THR A CA 1
ATOM 1584 C C . THR A 1 188 ? 32.457 4.665 0.907 1.00 56.69 188 THR A C 1
ATOM 1586 O O . THR A 1 188 ? 31.234 4.696 1.066 1.00 56.69 188 THR A O 1
ATOM 1589 N N . LYS A 1 189 ? 33.285 5.219 1.810 1.00 59.09 189 LYS A N 1
ATOM 1590 C CA . LYS A 1 189 ? 32.814 6.007 2.970 1.00 59.09 189 LYS A CA 1
ATOM 1591 C C . LYS A 1 189 ? 32.261 7.384 2.574 1.00 59.09 189 LYS A C 1
ATOM 1593 O O . LYS A 1 189 ? 31.270 7.818 3.159 1.00 59.09 189 LYS A O 1
ATOM 1598 N N . GLN A 1 190 ? 32.846 8.058 1.578 1.00 53.59 190 GLN A N 1
ATOM 1599 C CA . GLN A 1 190 ? 32.348 9.356 1.098 1.00 53.59 190 GLN A CA 1
ATOM 1600 C C . GLN A 1 190 ? 31.015 9.254 0.344 1.00 53.59 190 GLN A C 1
ATOM 1602 O O . GLN A 1 190 ? 30.175 10.138 0.507 1.00 53.59 190 GLN A O 1
ATOM 1607 N N . PHE A 1 191 ? 30.775 8.174 -0.407 1.00 52.91 191 PHE A N 1
ATOM 1608 C CA . PHE A 1 191 ? 29.475 7.926 -1.046 1.00 52.91 191 PHE A CA 1
ATOM 1609 C C . PHE A 1 191 ? 28.356 7.736 -0.008 1.00 52.91 191 PHE A C 1
ATOM 1611 O O . PHE A 1 191 ? 27.322 8.395 -0.104 1.00 52.91 191 PHE A O 1
ATOM 1618 N N . LYS A 1 192 ? 28.605 6.974 1.071 1.00 56.62 192 LYS A N 1
ATOM 1619 C CA . LYS A 1 192 ? 27.649 6.827 2.191 1.00 56.62 192 LYS A CA 1
ATOM 1620 C C . LYS A 1 192 ? 27.361 8.131 2.951 1.00 56.62 192 LYS A C 1
ATOM 1622 O O . LYS A 1 192 ? 26.296 8.259 3.554 1.00 56.62 192 LYS A O 1
ATOM 1627 N N . LEU A 1 193 ? 28.293 9.088 2.954 1.00 52.31 193 LEU A N 1
ATOM 1628 C CA . LEU A 1 193 ? 28.136 10.381 3.636 1.00 52.31 193 LEU A CA 1
ATOM 1629 C C . LEU A 1 193 ? 27.476 11.449 2.750 1.00 52.31 193 LEU A C 1
ATOM 1631 O O . LEU A 1 193 ? 26.675 12.235 3.253 1.00 52.31 193 LEU A O 1
ATOM 1635 N N . LYS A 1 194 ? 27.746 11.464 1.438 1.00 48.31 194 LYS A N 1
ATOM 1636 C CA . LYS A 1 194 ? 27.130 12.425 0.504 1.00 48.31 194 LYS A CA 1
ATOM 1637 C C . LYS A 1 194 ? 25.657 12.125 0.227 1.00 48.31 194 LYS A C 1
ATOM 1639 O O . LYS A 1 194 ? 24.874 13.063 0.115 1.00 48.31 194 LYS A O 1
ATOM 1644 N N . GLU A 1 195 ? 25.258 10.856 0.214 1.00 50.75 195 GLU A N 1
ATOM 1645 C CA . GLU A 1 195 ? 23.859 10.468 -0.005 1.00 50.75 195 GLU A CA 1
ATOM 1646 C C . GLU A 1 195 ? 22.952 10.843 1.185 1.00 50.75 195 GLU A C 1
ATOM 1648 O O . GLU A 1 195 ? 21.814 11.271 1.002 1.00 50.75 195 GLU A O 1
ATOM 1653 N N . LYS A 1 196 ? 23.487 10.811 2.417 1.00 47.69 196 LYS A N 1
ATOM 1654 C CA . LYS A 1 196 ? 22.771 11.285 3.616 1.00 47.69 196 LYS A CA 1
ATOM 1655 C C . LYS A 1 196 ? 22.787 12.810 3.784 1.00 47.69 196 LYS A C 1
ATOM 1657 O O . LYS A 1 196 ? 21.876 13.352 4.403 1.00 47.69 196 LYS A O 1
ATOM 1662 N N . ALA A 1 197 ? 23.785 13.509 3.241 1.00 46.25 197 ALA A N 1
ATOM 1663 C CA . ALA A 1 197 ? 23.923 14.961 3.393 1.00 46.25 197 ALA A CA 1
ATOM 1664 C C . ALA A 1 197 ? 23.234 15.779 2.283 1.00 46.25 197 ALA A C 1
ATOM 1666 O O . ALA A 1 197 ? 22.821 16.908 2.533 1.00 46.25 197 ALA A O 1
ATOM 1667 N N . ALA A 1 198 ? 23.072 15.234 1.072 1.00 47.94 198 ALA A N 1
ATOM 1668 C CA . ALA A 1 198 ? 22.496 15.976 -0.056 1.00 47.94 198 ALA A CA 1
ATOM 1669 C C . ALA A 1 198 ? 20.955 16.057 -0.044 1.00 47.94 198 ALA A C 1
ATOM 1671 O O . ALA A 1 198 ? 20.387 16.911 -0.722 1.00 47.94 198 ALA A O 1
ATOM 1672 N N . ILE A 1 199 ? 20.275 15.219 0.747 1.00 49.22 199 ILE A N 1
ATOM 1673 C CA . ILE A 1 199 ? 18.803 15.205 0.847 1.00 49.22 199 ILE A CA 1
ATOM 1674 C C . ILE A 1 199 ? 18.298 16.092 2.005 1.00 49.22 199 ILE A C 1
ATOM 1676 O O . ILE A 1 199 ? 17.142 16.502 2.019 1.00 49.22 199 ILE A O 1
ATOM 1680 N N . ILE A 1 200 ? 19.168 16.493 2.939 1.00 50.00 200 ILE A N 1
ATOM 1681 C CA . ILE A 1 200 ? 18.791 17.304 4.105 1.00 50.00 200 ILE A CA 1
ATOM 1682 C C . ILE A 1 200 ? 19.729 18.507 4.210 1.00 50.00 200 ILE A C 1
ATOM 1684 O O . ILE A 1 200 ? 20.665 18.488 5.003 1.00 50.00 200 ILE A O 1
ATOM 1688 N N . LYS A 1 201 ? 19.496 19.531 3.376 1.00 46.28 201 LYS A N 1
ATOM 1689 C CA . LYS A 1 201 ? 19.791 20.970 3.605 1.00 46.28 201 LYS A CA 1
ATOM 1690 C C . LYS A 1 201 ? 19.810 21.731 2.272 1.00 46.28 201 LYS A C 1
ATOM 1692 O O . LYS A 1 201 ? 20.837 22.236 1.830 1.00 46.28 201 LYS A O 1
ATOM 1697 N N . LYS A 1 202 ? 18.643 21.893 1.650 1.00 47.72 202 LYS A N 1
ATOM 1698 C CA . LYS A 1 202 ? 18.364 23.145 0.933 1.00 47.72 202 LYS A CA 1
ATOM 1699 C C . LYS A 1 202 ? 17.487 23.993 1.856 1.00 47.72 202 LYS A C 1
ATOM 1701 O O . LYS A 1 202 ? 16.436 23.507 2.270 1.00 47.72 202 LYS A O 1
ATOM 1706 N N . PRO A 1 203 ? 17.911 25.205 2.248 1.00 48.44 203 PRO A N 1
ATOM 1707 C CA . PRO A 1 203 ? 17.145 26.028 3.168 1.00 48.44 203 PRO A CA 1
ATOM 1708 C C . PRO A 1 203 ? 15.931 26.601 2.431 1.00 48.44 203 PRO A C 1
ATOM 1710 O O . PRO A 1 203 ? 16.028 27.600 1.724 1.00 48.44 203 PRO A O 1
ATOM 1713 N N . ILE A 1 204 ? 14.763 25.993 2.640 1.00 48.25 204 ILE A N 1
ATOM 1714 C CA . ILE A 1 204 ? 13.449 26.572 2.288 1.00 48.25 204 ILE A CA 1
ATOM 1715 C C . ILE A 1 204 ? 13.179 27.852 3.123 1.00 48.25 204 ILE A C 1
ATOM 1717 O O . ILE A 1 204 ? 12.260 28.627 2.872 1.00 48.25 204 ILE A O 1
ATOM 1721 N N . ASN A 1 205 ? 14.060 28.149 4.076 1.00 47.16 205 ASN A N 1
ATOM 1722 C CA . ASN A 1 205 ? 13.974 29.229 5.047 1.00 47.16 205 ASN A CA 1
ATOM 1723 C C . ASN A 1 205 ? 14.128 30.637 4.428 1.00 47.16 205 ASN A C 1
ATOM 1725 O O . ASN A 1 205 ? 13.809 31.619 5.092 1.00 47.16 205 ASN A O 1
ATOM 1729 N N . ASN A 1 206 ? 14.586 30.764 3.173 1.00 49.88 206 ASN A N 1
ATOM 1730 C CA . ASN A 1 206 ? 14.814 32.073 2.537 1.00 49.88 206 ASN A CA 1
ATOM 1731 C C . ASN A 1 206 ? 13.641 32.620 1.710 1.00 49.88 206 ASN A C 1
ATOM 1733 O O . ASN A 1 206 ? 13.707 33.769 1.277 1.00 49.88 206 ASN A O 1
ATOM 1737 N N . LEU A 1 207 ? 12.560 31.858 1.515 1.00 53.09 207 LEU A N 1
ATOM 1738 C CA . LEU A 1 207 ? 11.376 32.363 0.803 1.00 53.09 207 LEU A CA 1
ATOM 1739 C C . LEU A 1 207 ? 10.293 32.923 1.738 1.00 53.09 207 LEU A C 1
ATOM 1741 O O . LEU A 1 207 ? 9.504 33.758 1.308 1.00 53.09 207 LEU A O 1
ATOM 1745 N N . PHE A 1 208 ? 10.299 32.558 3.025 1.00 53.75 208 PHE A N 1
ATOM 1746 C CA . PHE A 1 208 ? 9.309 33.044 4.000 1.00 53.75 208 PHE A CA 1
ATOM 1747 C C . PHE A 1 208 ? 9.774 34.232 4.850 1.00 53.75 208 PHE A C 1
ATOM 1749 O O . PHE A 1 208 ? 8.948 34.939 5.422 1.00 53.75 208 PHE A O 1
ATOM 1756 N N . SER A 1 209 ? 11.078 34.510 4.926 1.00 55.09 209 SER A N 1
ATOM 1757 C CA . SER A 1 209 ? 11.588 35.615 5.752 1.00 55.09 209 SER A CA 1
ATOM 1758 C C . SER A 1 209 ? 11.405 36.996 5.110 1.00 55.09 209 SER A C 1
ATOM 1760 O O . SER A 1 209 ? 11.443 38.007 5.812 1.00 55.09 209 SER A O 1
ATOM 1762 N N . LYS A 1 210 ? 11.163 37.066 3.791 1.00 51.47 210 LYS A N 1
ATOM 1763 C CA . LYS A 1 210 ? 11.036 38.339 3.058 1.00 51.47 210 LYS A CA 1
ATOM 1764 C C . LYS A 1 210 ? 9.599 38.855 2.907 1.00 51.47 210 LYS A C 1
ATOM 1766 O O . LYS A 1 210 ? 9.421 40.003 2.516 1.00 51.47 210 LYS A O 1
ATOM 1771 N N . THR A 1 211 ? 8.587 38.066 3.262 1.00 52.81 211 THR A N 1
ATOM 1772 C CA . THR A 1 211 ? 7.162 38.424 3.110 1.00 52.81 211 THR A CA 1
ATOM 1773 C C . THR A 1 211 ? 6.465 38.865 4.401 1.00 52.81 211 THR A C 1
ATOM 1775 O O . THR A 1 211 ? 5.292 39.223 4.358 1.00 52.81 211 THR A O 1
ATOM 1778 N N . ILE A 1 212 ? 7.159 38.950 5.544 1.00 56.28 212 ILE A N 1
ATOM 1779 C CA . ILE A 1 212 ? 6.540 39.344 6.825 1.00 56.28 212 ILE A CA 1
ATOM 1780 C C . ILE A 1 212 ?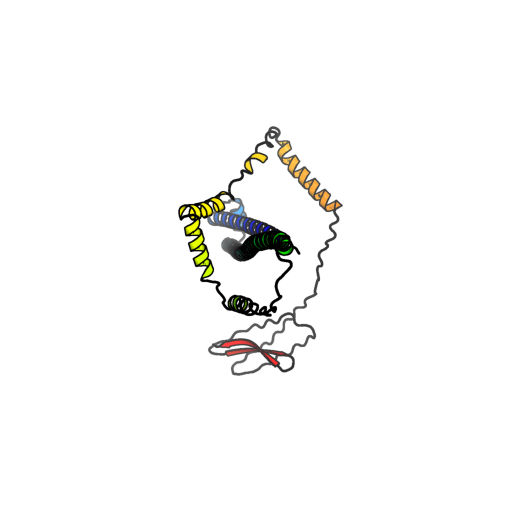 7.217 40.592 7.412 1.00 56.28 212 ILE A C 1
ATOM 1782 O O . ILE A 1 212 ? 7.847 40.561 8.463 1.00 56.28 212 ILE A O 1
ATOM 1786 N N . ARG A 1 213 ? 7.069 41.733 6.729 1.00 51.53 213 ARG A N 1
ATOM 1787 C CA . ARG A 1 213 ? 7.273 43.074 7.323 1.00 51.53 213 ARG A CA 1
ATOM 1788 C C . ARG A 1 213 ? 6.055 43.996 7.175 1.00 51.53 213 ARG A C 1
ATOM 1790 O O . ARG A 1 213 ? 6.172 45.203 7.320 1.00 51.53 213 ARG A O 1
ATOM 1797 N N . LEU A 1 214 ? 4.866 43.428 6.956 1.00 55.78 214 LEU A N 1
ATOM 1798 C CA . LEU A 1 214 ? 3.591 44.166 6.934 1.00 55.78 214 LEU A CA 1
ATOM 1799 C C . LEU A 1 214 ? 2.798 44.067 8.256 1.00 55.78 214 LEU A C 1
ATOM 1801 O O . LEU A 1 214 ? 1.648 44.489 8.327 1.00 55.78 214 LEU A O 1
ATOM 1805 N N . SER A 1 215 ? 3.386 43.536 9.337 1.00 52.25 215 SER A N 1
ATOM 1806 C CA . SER A 1 215 ? 2.645 43.221 10.572 1.00 52.25 215 SER A CA 1
ATOM 1807 C C . SER A 1 215 ? 2.546 44.361 11.603 1.00 52.25 215 SER A C 1
ATOM 1809 O O . SER A 1 215 ? 2.559 44.089 12.804 1.00 52.25 215 SER A O 1
ATOM 1811 N N . GLY A 1 216 ? 2.455 45.619 11.165 1.00 56.34 216 GLY A N 1
ATOM 1812 C CA . GLY A 1 216 ? 2.200 46.760 12.060 1.00 56.34 216 GLY A CA 1
ATOM 1813 C C . GLY A 1 216 ? 0.720 46.947 12.419 1.00 56.34 216 GLY A C 1
ATOM 1814 O O . GLY A 1 216 ? 0.403 47.419 13.506 1.00 56.34 216 GLY A O 1
ATOM 1815 N N . ASN A 1 217 ? -0.198 46.504 11.552 1.00 62.50 217 ASN A N 1
ATOM 1816 C CA . ASN A 1 217 ? -1.630 46.739 11.724 1.00 62.50 217 ASN A CA 1
ATOM 1817 C C . ASN A 1 217 ? -2.344 45.442 12.135 1.00 62.50 217 ASN A C 1
ATOM 1819 O O . ASN A 1 217 ? -2.540 44.530 11.330 1.00 62.50 217 ASN A O 1
ATOM 1823 N N . LYS A 1 218 ? -2.768 45.383 13.405 1.00 68.88 218 LYS A N 1
ATOM 1824 C CA . LYS A 1 218 ? -3.487 44.257 14.032 1.00 68.88 218 LYS A CA 1
ATOM 1825 C C . LYS A 1 218 ? -4.691 43.691 13.238 1.00 68.88 218 LYS A C 1
ATOM 1827 O O . LYS A 1 218 ? -4.863 42.476 13.311 1.00 68.88 218 LYS A O 1
ATOM 1832 N N . PRO A 1 219 ? -5.489 44.454 12.453 1.00 73.50 219 PRO A N 1
ATOM 1833 C CA . PRO A 1 219 ? -6.640 43.863 11.752 1.00 73.50 219 PRO A CA 1
ATOM 1834 C C . PRO A 1 219 ? -6.275 43.003 10.527 1.00 73.50 219 PRO A C 1
ATOM 1836 O O . PRO A 1 219 ? -7.031 42.104 10.165 1.00 73.50 219 PRO A O 1
ATOM 1839 N N . ILE A 1 220 ? -5.108 43.210 9.900 1.00 73.94 220 ILE A N 1
ATOM 1840 C CA . ILE A 1 220 ? -4.751 42.521 8.641 1.00 73.94 220 ILE A CA 1
ATOM 1841 C C . ILE A 1 220 ? -4.462 41.027 8.856 1.00 73.94 220 ILE A C 1
ATOM 1843 O O . ILE A 1 220 ? -4.686 40.219 7.953 1.00 73.94 220 ILE A O 1
ATOM 1847 N N . ARG A 1 221 ? -4.028 40.629 10.061 1.00 75.12 221 ARG A N 1
ATOM 1848 C CA . ARG A 1 221 ? -3.697 39.226 10.370 1.00 75.12 221 ARG A CA 1
ATOM 1849 C C . ARG A 1 221 ? -4.899 38.283 10.266 1.00 75.12 221 ARG A C 1
ATOM 1851 O O . ARG A 1 221 ? -4.706 37.127 9.910 1.00 75.12 221 ARG A O 1
ATOM 1858 N N . TYR A 1 222 ? -6.111 38.772 10.535 1.00 84.25 222 TYR A N 1
ATOM 1859 C CA . TYR A 1 222 ? -7.336 37.964 10.468 1.00 84.25 222 TYR A CA 1
ATOM 1860 C C . TYR A 1 222 ? -8.080 38.117 9.138 1.00 84.25 222 TYR A C 1
ATOM 1862 O O . TYR A 1 222 ? -8.741 37.182 8.700 1.00 84.25 222 TYR A O 1
ATOM 1870 N N . ALA A 1 223 ? -7.930 39.254 8.453 1.00 84.06 223 ALA A N 1
ATOM 1871 C CA . ALA A 1 223 ? -8.588 39.485 7.168 1.00 84.06 223 ALA A CA 1
ATOM 1872 C C . ALA A 1 223 ? -8.083 38.536 6.065 1.00 84.06 223 ALA A C 1
ATOM 1874 O O . ALA A 1 223 ? -8.873 38.040 5.267 1.00 84.06 223 ALA A O 1
ATOM 1875 N N . LEU A 1 224 ? -6.778 38.243 6.040 1.00 83.88 224 LEU A N 1
ATOM 1876 C CA . LEU A 1 224 ? -6.170 37.397 5.010 1.00 83.88 224 LEU A CA 1
ATOM 1877 C C . LEU A 1 224 ? -6.682 35.938 5.015 1.00 83.88 224 LEU A C 1
ATOM 1879 O O . LEU A 1 224 ? -7.110 35.476 3.958 1.00 83.88 224 LEU A O 1
ATOM 1883 N N . PRO A 1 225 ? -6.696 35.196 6.144 1.00 88.56 225 PRO A N 1
ATOM 1884 C CA . PRO A 1 225 ? -7.223 33.829 6.154 1.00 88.56 225 PRO A CA 1
ATOM 1885 C C . PRO A 1 225 ? -8.729 33.770 5.864 1.00 88.56 225 PRO A C 1
ATOM 1887 O O . PRO A 1 225 ? -9.183 32.821 5.225 1.00 88.56 225 PRO A O 1
ATOM 1890 N N . ILE A 1 226 ? -9.499 34.789 6.268 1.00 93.31 226 ILE A N 1
ATOM 1891 C CA . ILE A 1 226 ? -10.931 34.889 5.946 1.00 93.31 226 ILE A CA 1
ATOM 1892 C C . ILE A 1 226 ? -11.126 35.061 4.435 1.00 93.31 226 ILE A C 1
ATOM 1894 O O . ILE A 1 226 ? -11.931 34.350 3.837 1.00 93.31 226 ILE A O 1
ATOM 1898 N N . LEU A 1 227 ? -10.349 35.945 3.801 1.00 94.56 227 LEU A N 1
ATOM 1899 C CA . LEU A 1 227 ? -10.400 36.164 2.354 1.00 94.56 227 LEU A CA 1
ATOM 1900 C C . LEU A 1 227 ? -10.035 34.890 1.574 1.00 94.56 227 LEU A C 1
ATOM 1902 O O . LEU A 1 227 ? -10.724 34.529 0.623 1.00 94.56 227 LEU A O 1
ATOM 1906 N N . VAL A 1 228 ? -8.983 34.181 1.998 1.00 94.88 228 VAL A N 1
ATOM 1907 C CA . VAL A 1 228 ? -8.570 32.912 1.376 1.00 94.88 228 VAL A CA 1
ATOM 1908 C C . VAL A 1 228 ? -9.640 31.833 1.560 1.00 94.88 228 VAL A C 1
ATOM 1910 O O . VAL A 1 228 ? -9.941 31.110 0.614 1.00 94.88 228 VAL A O 1
ATOM 1913 N N . SER A 1 229 ? -10.267 31.758 2.736 1.00 94.75 229 SER A N 1
ATOM 1914 C CA . SER A 1 229 ? -11.355 30.805 2.992 1.00 94.75 229 SER A CA 1
ATOM 1915 C C . SER A 1 229 ? -12.569 31.077 2.099 1.00 94.75 229 SER A C 1
ATOM 1917 O O . SER A 1 229 ? -13.105 30.150 1.496 1.00 94.75 229 SER A O 1
ATOM 1919 N N . LEU A 1 230 ? -12.959 32.347 1.938 1.00 96.69 230 LEU A N 1
ATOM 1920 C CA . LEU A 1 230 ? -14.031 32.751 1.022 1.00 96.69 230 LEU A CA 1
ATOM 1921 C C . LEU A 1 230 ? -13.707 32.404 -0.437 1.00 96.69 230 LEU A C 1
ATOM 1923 O O . LEU A 1 230 ? -14.588 31.953 -1.169 1.00 96.69 230 LEU A O 1
ATOM 1927 N N . LEU A 1 231 ? -12.446 32.559 -0.852 1.00 96.38 231 LEU A N 1
ATOM 1928 C CA . LEU A 1 231 ? -11.999 32.188 -2.195 1.00 96.38 231 LEU A CA 1
ATOM 1929 C C . LEU A 1 231 ? -12.134 30.674 -2.439 1.00 96.38 231 LEU A C 1
ATOM 1931 O O . LEU A 1 231 ? -12.651 30.268 -3.477 1.00 96.38 231 LEU A O 1
ATOM 1935 N N . ILE A 1 232 ? -11.725 29.842 -1.475 1.00 93.62 232 ILE A N 1
ATOM 1936 C CA . ILE A 1 232 ? -11.836 28.375 -1.564 1.00 93.62 232 ILE A CA 1
ATOM 1937 C C . ILE A 1 232 ? -13.306 27.944 -1.645 1.00 93.62 232 ILE A C 1
ATOM 1939 O O . ILE A 1 232 ? -13.659 27.121 -2.489 1.00 93.62 232 ILE A O 1
ATOM 1943 N N . ILE A 1 233 ? -14.171 28.528 -0.808 1.00 94.19 233 ILE A N 1
ATOM 1944 C CA . ILE A 1 233 ? -15.613 28.247 -0.824 1.00 94.19 233 ILE A CA 1
ATOM 1945 C C . ILE A 1 233 ? -16.211 28.627 -2.185 1.00 94.19 233 ILE A C 1
ATOM 1947 O O . ILE A 1 233 ? -16.930 27.830 -2.780 1.00 94.19 233 ILE A O 1
ATOM 1951 N N . SER A 1 234 ? -15.863 29.800 -2.722 1.00 95.06 234 SER A N 1
ATOM 1952 C CA . SER A 1 234 ? -16.328 30.250 -4.040 1.00 95.06 234 SER A CA 1
ATOM 1953 C C . SER A 1 234 ? -15.937 29.276 -5.161 1.00 95.06 234 SER A C 1
ATOM 1955 O O . SER A 1 234 ? -16.774 28.898 -5.981 1.00 95.06 234 SER A O 1
ATOM 1957 N N . ILE A 1 235 ? -14.692 28.782 -5.148 1.00 93.00 235 ILE A N 1
ATOM 1958 C CA . ILE A 1 235 ? -14.213 27.792 -6.123 1.00 93.00 235 ILE A CA 1
ATOM 1959 C C . ILE A 1 235 ? -15.003 26.480 -6.010 1.00 93.00 235 ILE A C 1
ATOM 1961 O O . ILE A 1 235 ? -15.373 25.918 -7.041 1.00 93.00 235 ILE A O 1
ATOM 1965 N N . LEU A 1 236 ? -15.315 26.009 -4.798 1.00 86.94 236 LEU A N 1
ATOM 1966 C CA . LEU A 1 236 ? -16.119 24.795 -4.594 1.00 86.94 236 LEU A CA 1
ATOM 1967 C C . LEU A 1 236 ? -17.547 24.931 -5.143 1.00 86.94 236 LEU A C 1
ATOM 1969 O O . LEU A 1 236 ? -18.059 23.980 -5.731 1.00 86.94 236 LEU A O 1
ATOM 1973 N N . PHE A 1 237 ? -18.172 26.106 -5.007 1.00 89.06 237 PHE A N 1
ATOM 1974 C CA . PHE A 1 237 ? -19.517 26.357 -5.541 1.00 89.06 237 PHE A CA 1
ATOM 1975 C C . PHE A 1 237 ? -19.545 26.470 -7.072 1.00 89.06 237 PHE A C 1
ATOM 1977 O O . PHE A 1 237 ? -20.488 25.990 -7.702 1.00 89.06 237 PHE A O 1
ATOM 1984 N N . ILE A 1 238 ? -18.518 27.071 -7.684 1.00 92.06 238 ILE A N 1
ATOM 1985 C CA . ILE A 1 238 ? -18.431 27.212 -9.148 1.00 92.06 238 ILE A CA 1
ATOM 1986 C C . ILE A 1 238 ? -18.077 25.876 -9.807 1.00 92.06 238 ILE A C 1
ATOM 1988 O O . ILE A 1 238 ? -18.596 25.556 -10.875 1.00 92.06 238 ILE A O 1
ATOM 1992 N N . SER A 1 239 ? -17.224 25.075 -9.167 1.00 84.19 239 SER A N 1
ATOM 1993 C CA . SER A 1 239 ? -16.636 23.891 -9.800 1.00 84.19 239 SER A CA 1
ATOM 1994 C C . SER A 1 239 ? -17.563 22.680 -9.873 1.00 84.19 239 SER A C 1
ATOM 1996 O O . SER A 1 239 ? -17.066 21.651 -10.313 1.00 84.19 239 SER A O 1
ATOM 1998 N N . LYS A 1 240 ? -18.842 22.786 -9.440 1.00 77.31 240 LYS A N 1
ATOM 1999 C CA . LYS A 1 240 ? -19.867 21.713 -9.397 1.00 77.31 240 LYS A CA 1
ATOM 2000 C C . LYS A 1 240 ? -19.225 20.333 -9.555 1.00 77.31 240 LYS A C 1
ATOM 2002 O O . LYS A 1 240 ? -19.288 19.794 -10.659 1.00 77.31 240 LYS A O 1
ATOM 2007 N N . PRO A 1 241 ? -18.509 19.825 -8.535 1.00 66.69 241 PRO A N 1
ATOM 2008 C CA . PRO A 1 241 ? -17.696 18.637 -8.713 1.00 66.69 241 PRO A CA 1
ATOM 2009 C C . PRO A 1 241 ? -18.612 17.502 -9.158 1.00 66.69 241 PRO A C 1
ATOM 2011 O O . PRO A 1 241 ? -19.370 16.950 -8.362 1.00 66.69 241 PRO A O 1
ATOM 2014 N N . GLU A 1 242 ? -18.576 17.184 -10.450 1.00 69.38 242 GLU A N 1
ATOM 2015 C CA . GLU A 1 242 ? -19.103 15.935 -10.953 1.00 69.38 242 GLU A CA 1
ATOM 2016 C C . GLU A 1 242 ? -18.210 14.891 -10.306 1.00 69.38 242 GLU A C 1
ATOM 2018 O O . GLU A 1 242 ? -17.016 14.804 -10.595 1.00 69.38 242 GLU A O 1
ATOM 2023 N N . ILE A 1 243 ? -18.750 14.185 -9.316 1.00 65.69 243 ILE A N 1
ATOM 2024 C CA . ILE A 1 243 ? -18.049 13.092 -8.657 1.00 65.69 243 ILE A CA 1
ATOM 2025 C C . ILE A 1 243 ? -17.869 12.016 -9.733 1.00 65.69 243 ILE A C 1
ATOM 2027 O O . ILE A 1 243 ? -18.688 11.114 -9.870 1.00 65.69 243 ILE A O 1
ATOM 2031 N N . THR A 1 244 ? -16.794 12.101 -10.519 1.00 67.56 244 THR A N 1
ATOM 2032 C CA . THR A 1 244 ? -16.382 11.094 -11.508 1.00 67.56 244 THR A CA 1
ATOM 2033 C C . THR A 1 244 ? -15.726 9.900 -10.811 1.00 67.56 244 THR A C 1
ATOM 2035 O O . THR A 1 244 ? -14.714 9.363 -11.259 1.00 67.56 244 THR A O 1
ATOM 2038 N N . GLY A 1 245 ? -16.268 9.511 -9.659 1.00 62.75 245 GLY A N 1
ATOM 2039 C CA . GLY A 1 245 ? -15.934 8.279 -8.972 1.00 62.75 245 GLY A CA 1
ATOM 2040 C C . GLY A 1 245 ? -16.920 7.216 -9.422 1.00 62.75 245 GLY A C 1
ATOM 2041 O O . GLY A 1 245 ? -18.113 7.326 -9.150 1.00 62.75 245 GLY A O 1
ATOM 2042 N N . TYR A 1 246 ? -16.431 6.179 -10.099 1.00 59.28 246 TYR A N 1
ATOM 2043 C CA . TYR A 1 246 ? -17.213 4.978 -10.372 1.00 59.28 246 TYR A CA 1
ATOM 2044 C C . TYR A 1 246 ? -17.428 4.234 -9.047 1.00 59.28 246 TYR A C 1
ATOM 2046 O O . TYR A 1 246 ? -16.677 3.333 -8.682 1.00 59.28 246 TYR A O 1
ATOM 2054 N N . VAL A 1 247 ? -18.414 4.675 -8.266 1.00 59.78 247 VAL A N 1
ATOM 2055 C CA . VAL A 1 247 ? -18.850 3.970 -7.065 1.00 59.78 247 VAL A CA 1
ATOM 2056 C C . VAL A 1 247 ? -19.765 2.845 -7.531 1.00 59.78 247 VAL A C 1
ATOM 2058 O O . VAL A 1 247 ? -20.969 3.032 -7.701 1.00 59.78 247 VAL A O 1
ATOM 2061 N N . THR A 1 248 ? -19.205 1.656 -7.751 1.00 60.84 248 THR A N 1
ATOM 2062 C CA . THR A 1 248 ? -20.030 0.449 -7.820 1.00 60.84 248 THR A CA 1
ATOM 2063 C C . THR A 1 248 ? -20.560 0.185 -6.423 1.00 60.84 248 THR A C 1
ATOM 2065 O O . THR A 1 248 ? -19.896 -0.443 -5.599 1.00 60.84 248 THR A O 1
ATOM 2068 N N . VAL A 1 249 ? -21.758 0.682 -6.129 1.00 62.53 249 VAL A N 1
ATOM 2069 C CA . VAL A 1 249 ? -22.513 0.239 -4.958 1.00 62.53 249 VAL A CA 1
ATOM 2070 C C . VAL A 1 249 ? -23.006 -1.174 -5.271 1.00 62.53 249 VAL A C 1
ATOM 2072 O O . VAL A 1 249 ? -24.160 -1.379 -5.645 1.00 62.53 249 VAL A O 1
ATOM 2075 N N . SER A 1 250 ? -22.119 -2.169 -5.185 1.00 73.19 250 SER A N 1
ATOM 2076 C CA . SER A 1 250 ? -22.556 -3.558 -5.134 1.00 73.19 250 SER A CA 1
ATOM 2077 C C . SER A 1 250 ? -23.294 -3.720 -3.813 1.00 73.19 250 SER A C 1
ATOM 2079 O O . SER A 1 250 ? -22.690 -3.637 -2.745 1.00 73.19 250 SER A O 1
ATOM 2081 N N . ARG A 1 251 ? -24.620 -3.869 -3.874 1.00 75.81 251 ARG A N 1
ATOM 2082 C CA . ARG A 1 251 ? -25.437 -4.136 -2.689 1.00 75.81 251 ARG A CA 1
ATOM 2083 C C . ARG A 1 251 ? -25.076 -5.518 -2.156 1.00 75.81 251 ARG A C 1
ATOM 2085 O O . ARG A 1 251 ? -25.606 -6.522 -2.620 1.00 75.81 251 ARG A O 1
ATOM 2092 N N . GLU A 1 252 ? -24.162 -5.559 -1.199 1.00 86.56 252 GLU A N 1
ATOM 2093 C CA . GLU A 1 252 ? -23.844 -6.769 -0.451 1.00 86.56 252 GLU A CA 1
ATOM 2094 C C . GLU A 1 252 ? -24.966 -7.027 0.556 1.00 86.56 252 GLU A C 1
ATOM 2096 O O . GLU A 1 252 ? -25.376 -6.129 1.294 1.00 86.56 252 GLU A O 1
ATOM 2101 N N . LYS A 1 253 ? -25.508 -8.246 0.549 1.00 88.12 253 LYS A N 1
ATOM 2102 C CA . LYS A 1 253 ? -26.470 -8.698 1.554 1.00 88.12 253 LYS A CA 1
ATOM 2103 C C . LYS A 1 253 ? -25.748 -9.637 2.504 1.00 88.12 253 LYS A C 1
ATOM 2105 O O . LYS A 1 253 ? -25.228 -10.661 2.071 1.00 88.12 253 LYS A O 1
ATOM 2110 N N . THR A 1 254 ? -25.748 -9.289 3.782 1.00 90.25 254 THR A N 1
ATOM 2111 C CA . THR A 1 254 ? -25.249 -10.159 4.846 1.00 90.25 254 THR A CA 1
ATOM 2112 C C . THR A 1 254 ? -26.412 -10.974 5.390 1.00 90.25 254 THR A C 1
ATOM 2114 O O . THR A 1 254 ? -27.454 -10.411 5.725 1.00 90.25 254 THR A O 1
ATOM 2117 N N . TYR A 1 255 ? -26.229 -12.288 5.472 1.00 92.12 255 TYR A N 1
ATOM 2118 C CA . TYR A 1 255 ? -27.162 -13.202 6.120 1.00 92.12 255 TYR A CA 1
ATOM 2119 C C . TYR A 1 255 ? -26.458 -13.847 7.308 1.00 92.12 255 TYR A C 1
ATOM 2121 O O . TYR A 1 255 ? -25.293 -14.230 7.204 1.00 92.12 255 TYR A O 1
ATOM 2129 N N . GLU A 1 256 ? -27.166 -13.945 8.425 1.00 92.81 256 GLU A N 1
ATOM 2130 C CA . GLU A 1 256 ? -26.703 -14.610 9.636 1.00 92.81 256 GLU A CA 1
ATOM 2131 C C . GLU A 1 256 ? -27.651 -15.771 9.925 1.00 92.81 256 GLU A C 1
ATOM 2133 O O . GLU A 1 256 ? -28.870 -15.593 9.907 1.00 92.81 256 GLU A O 1
ATOM 2138 N N . ASP A 1 257 ? -27.084 -16.957 10.137 1.00 92.94 257 ASP A N 1
ATOM 2139 C CA . ASP A 1 257 ? -27.825 -18.173 10.453 1.00 92.94 257 ASP A CA 1
ATOM 2140 C C . ASP A 1 257 ? -27.245 -18.795 11.724 1.00 92.94 257 ASP A C 1
ATOM 2142 O O . ASP A 1 257 ? -26.034 -19.012 11.833 1.00 92.94 257 ASP A O 1
ATOM 2146 N N . ASN A 1 258 ? -28.109 -19.038 12.708 1.00 94.38 258 ASN A N 1
ATOM 2147 C CA . ASN A 1 258 ? -27.713 -19.596 13.990 1.00 94.38 258 ASN A CA 1
ATOM 2148 C C . ASN A 1 258 ? -28.104 -21.073 14.056 1.00 94.38 258 ASN A C 1
ATOM 2150 O O . ASN A 1 258 ? -29.254 -21.424 14.314 1.00 94.38 258 ASN A O 1
ATOM 2154 N N . LEU A 1 259 ? -27.099 -21.932 13.901 1.00 93.88 259 LEU A N 1
ATOM 2155 C CA . LEU A 1 259 ? -27.274 -23.382 13.865 1.00 93.88 259 LEU A CA 1
ATOM 2156 C C . LEU A 1 259 ? -27.622 -23.994 15.231 1.00 93.88 259 LEU A C 1
ATOM 2158 O O . LEU A 1 259 ? -28.080 -25.132 15.271 1.00 93.88 259 LEU A O 1
ATOM 2162 N N . ASN A 1 260 ? -27.366 -23.286 1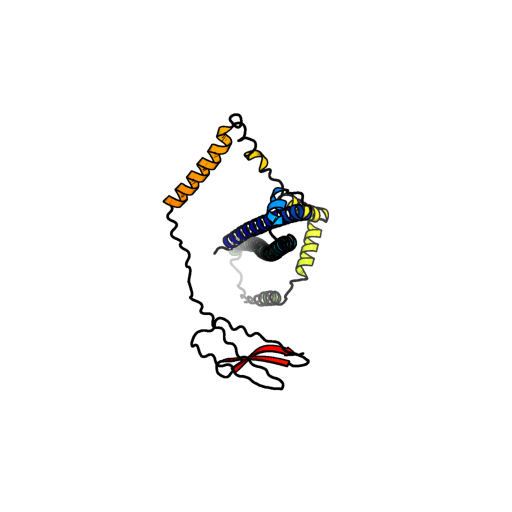6.343 1.00 93.62 260 ASN A N 1
ATOM 2163 C CA . ASN A 1 260 ? -27.534 -23.780 17.721 1.00 93.62 260 ASN A CA 1
ATOM 2164 C C . ASN A 1 260 ? -26.994 -25.214 17.945 1.00 93.62 260 ASN A C 1
ATOM 2166 O O . ASN A 1 260 ? -27.543 -25.992 18.727 1.00 93.62 260 ASN A O 1
ATOM 2170 N N . LEU A 1 261 ? -25.916 -25.578 17.242 1.00 93.88 261 LEU A N 1
ATOM 2171 C CA . LEU A 1 261 ? -25.387 -26.937 17.231 1.00 93.88 261 LEU A CA 1
ATOM 2172 C C . LEU A 1 261 ? -24.517 -27.189 18.468 1.00 93.88 261 LEU A C 1
ATOM 2174 O O . LEU A 1 261 ? -23.515 -26.507 18.689 1.00 93.88 261 LEU A O 1
ATOM 2178 N N . VAL A 1 262 ? -24.865 -28.219 19.237 1.00 95.00 262 VAL A N 1
ATOM 2179 C CA . VAL A 1 262 ? -24.048 -28.744 20.335 1.00 95.00 262 VAL A CA 1
ATOM 2180 C C . VAL A 1 262 ? -23.738 -30.202 20.032 1.00 95.00 262 VAL A C 1
ATOM 2182 O O . VAL A 1 262 ? -24.635 -31.040 20.010 1.00 95.00 262 VAL A O 1
ATOM 2185 N N . VAL A 1 263 ? -22.463 -30.504 19.786 1.00 94.44 263 VAL A N 1
ATOM 2186 C CA . VAL A 1 263 ? -21.997 -31.868 19.521 1.00 94.44 263 VAL A CA 1
ATOM 2187 C C . VAL A 1 263 ? -21.212 -32.343 20.741 1.00 94.44 263 VAL A C 1
ATOM 2189 O O . VAL A 1 263 ? -20.122 -31.844 21.011 1.00 94.44 263 VAL A O 1
ATOM 2192 N N . ASN A 1 264 ? -21.796 -33.265 21.508 1.00 93.12 264 ASN A N 1
ATOM 2193 C CA . ASN A 1 264 ? -21.174 -33.813 22.722 1.00 93.12 264 ASN A CA 1
ATOM 2194 C C . ASN A 1 264 ? -20.216 -34.984 22.423 1.00 93.12 264 ASN A C 1
ATOM 2196 O O . ASN A 1 264 ? -19.376 -35.312 23.255 1.00 93.12 264 ASN A O 1
ATOM 2200 N N . GLU A 1 265 ? -20.329 -35.592 21.238 1.00 91.94 265 GLU A N 1
ATOM 2201 C CA . GLU A 1 265 ? -19.535 -36.739 20.771 1.00 91.94 265 GLU A CA 1
ATOM 2202 C C . GLU A 1 265 ? -19.011 -36.492 19.340 1.00 91.94 265 GLU A C 1
ATOM 2204 O O . GLU A 1 265 ? -18.957 -35.354 18.875 1.00 91.94 265 GLU A O 1
ATOM 2209 N N . SER A 1 266 ? -18.609 -37.534 18.608 1.00 93.81 266 SER A N 1
ATOM 2210 C CA . SER A 1 266 ? -18.308 -37.404 17.179 1.00 93.81 266 SER A CA 1
ATOM 2211 C C . SER A 1 266 ? -19.594 -37.244 16.368 1.00 93.81 266 SER A C 1
ATOM 2213 O O . SER A 1 266 ? -20.481 -38.093 16.442 1.00 93.81 266 SER A O 1
ATOM 2215 N N . GLY A 1 267 ? -19.678 -36.196 15.548 1.00 93.62 267 GLY A N 1
ATOM 2216 C CA . GLY A 1 267 ? -20.824 -35.949 14.677 1.00 93.62 267 GLY A CA 1
ATOM 2217 C C . GLY A 1 267 ? -20.444 -35.154 13.433 1.00 93.62 267 GLY A C 1
ATOM 2218 O O . GLY A 1 267 ? -19.464 -34.414 13.435 1.00 93.62 267 GLY A O 1
ATOM 2219 N N . ASN A 1 268 ? -21.244 -35.306 12.378 1.00 95.00 268 ASN A N 1
ATOM 2220 C CA . ASN A 1 268 ? -21.144 -34.515 11.155 1.00 95.00 268 ASN A CA 1
ATOM 2221 C C . ASN A 1 268 ? -22.446 -33.731 10.975 1.00 95.00 268 ASN A C 1
ATOM 2223 O O . ASN A 1 268 ? -23.528 -34.296 11.119 1.00 95.00 268 ASN A O 1
ATOM 2227 N N . TYR A 1 269 ? -22.337 -32.447 10.642 1.00 95.50 269 TYR A N 1
ATOM 2228 C CA . TYR A 1 269 ? -23.477 -31.588 10.339 1.00 95.50 269 TYR A CA 1
ATOM 2229 C C . TYR A 1 269 ? -23.249 -30.905 8.993 1.00 95.50 269 TYR A C 1
ATOM 2231 O O . TYR A 1 269 ? -22.209 -30.280 8.784 1.00 95.50 269 TYR A O 1
ATOM 2239 N N . THR A 1 270 ? -24.224 -31.026 8.094 1.00 95.19 270 THR A N 1
ATOM 2240 C CA . THR A 1 270 ? -24.206 -30.369 6.786 1.00 95.19 270 THR A CA 1
ATOM 2241 C C . THR A 1 270 ? -25.160 -29.186 6.823 1.00 95.19 270 THR A C 1
ATOM 2243 O O . THR A 1 270 ? -26.376 -29.361 6.875 1.00 95.19 270 THR A O 1
ATOM 2246 N N . TRP A 1 271 ? -24.602 -27.979 6.786 1.00 93.44 271 TRP A N 1
ATOM 2247 C CA . TRP A 1 271 ? -25.378 -26.753 6.635 1.00 93.44 271 TRP A CA 1
ATOM 2248 C C . TRP A 1 271 ? -25.703 -26.523 5.157 1.00 93.44 271 TRP A C 1
ATOM 2250 O O . TRP A 1 271 ? -24.798 -26.501 4.322 1.00 93.44 271 TRP A O 1
ATOM 2260 N N . THR A 1 272 ? -26.986 -26.356 4.837 1.00 91.00 272 THR A N 1
ATOM 2261 C CA . THR A 1 272 ? -27.456 -26.037 3.481 1.00 91.00 272 THR A CA 1
ATOM 2262 C C . THR A 1 272 ? -27.968 -24.602 3.471 1.00 91.00 272 THR A C 1
ATOM 2264 O O . THR A 1 272 ? -28.801 -24.243 4.295 1.00 91.00 272 THR A O 1
ATOM 2267 N N . ILE A 1 273 ? -27.448 -23.772 2.566 1.00 89.38 273 ILE A N 1
ATOM 2268 C CA . ILE A 1 273 ? -27.796 -22.349 2.490 1.00 89.38 273 ILE A CA 1
ATOM 2269 C C . ILE A 1 273 ? -29.118 -22.190 1.732 1.00 89.38 273 ILE A C 1
ATOM 2271 O O . ILE A 1 273 ? -29.192 -22.487 0.543 1.00 89.38 273 ILE A O 1
ATOM 2275 N N . ASP A 1 274 ? -30.136 -21.641 2.394 1.00 87.25 274 ASP A N 1
ATOM 2276 C CA . ASP A 1 274 ? -31.466 -21.428 1.796 1.00 87.25 274 ASP A CA 1
ATOM 2277 C C . ASP A 1 274 ? -31.517 -20.282 0.767 1.00 87.25 274 ASP A C 1
ATOM 2279 O O . ASP A 1 274 ? -32.490 -20.131 0.023 1.00 87.25 274 ASP A O 1
ATOM 2283 N N . LYS A 1 275 ? -30.508 -19.402 0.745 1.00 84.44 275 LYS A N 1
ATOM 2284 C CA . LYS A 1 275 ? -30.477 -18.215 -0.123 1.00 84.44 275 LYS A CA 1
ATOM 2285 C C . LYS A 1 275 ? -29.592 -18.446 -1.345 1.00 84.44 275 LYS A C 1
ATOM 2287 O O . LYS A 1 275 ? -28.387 -18.631 -1.227 1.00 84.44 275 LYS A O 1
ATOM 2292 N N . ILE A 1 276 ? -30.203 -18.359 -2.525 1.00 78.88 276 ILE A N 1
ATOM 2293 C CA . ILE A 1 276 ? -29.530 -18.489 -3.822 1.00 78.88 276 ILE A CA 1
ATOM 2294 C C . ILE A 1 276 ? -28.772 -17.188 -4.141 1.00 78.88 276 ILE A C 1
ATOM 2296 O O . ILE A 1 276 ? -29.359 -16.103 -4.100 1.00 78.88 276 ILE A O 1
ATOM 2300 N N . GLY A 1 277 ? -27.484 -17.295 -4.479 1.00 85.81 277 GLY A N 1
ATOM 2301 C CA . GLY A 1 277 ? -26.651 -16.183 -4.946 1.00 85.81 277 GLY A CA 1
ATOM 2302 C C . GLY A 1 277 ? -25.152 -16.486 -4.886 1.00 85.81 277 GLY A C 1
ATOM 2303 O O . GLY A 1 277 ? -24.737 -17.486 -4.302 1.00 85.81 277 GLY A O 1
ATOM 2304 N N . ASP A 1 278 ? -24.342 -15.603 -5.473 1.00 86.00 278 ASP A N 1
ATOM 2305 C CA . ASP A 1 278 ? -22.884 -15.698 -5.391 1.00 86.00 278 ASP A CA 1
ATOM 2306 C C . ASP A 1 278 ? -22.410 -15.371 -3.972 1.00 86.00 278 ASP A C 1
ATOM 2308 O O . ASP A 1 278 ? -22.650 -14.284 -3.437 1.00 86.00 278 ASP A O 1
ATOM 2312 N N . ILE A 1 279 ? -21.713 -16.322 -3.355 1.00 86.62 279 ILE A N 1
ATOM 2313 C CA . ILE A 1 279 ? -21.184 -16.169 -2.004 1.00 86.62 279 ILE A CA 1
ATOM 2314 C C . ILE A 1 279 ? -19.819 -15.487 -2.086 1.00 86.62 279 ILE A C 1
ATOM 2316 O O . ILE A 1 279 ? -18.844 -16.070 -2.556 1.00 86.62 279 ILE A O 1
ATOM 2320 N N . LYS A 1 280 ? -19.737 -14.249 -1.591 1.00 87.25 280 LYS A N 1
ATOM 2321 C CA . LYS A 1 280 ? -18.471 -13.502 -1.517 1.00 87.25 280 LYS A CA 1
ATOM 2322 C C . LYS A 1 280 ? -17.588 -13.964 -0.354 1.00 87.25 280 LYS A C 1
ATOM 2324 O O . LYS A 1 280 ? -16.368 -14.008 -0.486 1.00 87.25 280 LYS A O 1
ATOM 2329 N N . SER A 1 281 ? -18.193 -14.279 0.791 1.00 87.88 281 SER A N 1
ATOM 2330 C CA . SER A 1 281 ? -17.492 -14.742 1.990 1.00 87.88 281 SER A CA 1
ATOM 2331 C C . SER A 1 281 ? -18.413 -15.563 2.896 1.00 87.88 281 SER A C 1
ATOM 2333 O O . SER A 1 281 ? -19.626 -15.363 2.911 1.00 87.88 281 SER A O 1
ATOM 2335 N N . ILE A 1 282 ? -17.822 -16.484 3.662 1.00 89.25 282 ILE A N 1
ATOM 2336 C CA . ILE A 1 282 ? -18.490 -17.256 4.718 1.00 89.25 282 ILE A CA 1
ATOM 2337 C C . ILE A 1 282 ? -17.686 -17.066 5.999 1.00 89.25 282 ILE A C 1
ATOM 2339 O O . ILE A 1 282 ? -16.458 -17.170 5.989 1.00 89.25 282 ILE A O 1
ATOM 2343 N N . LYS A 1 283 ? -18.377 -16.801 7.108 1.00 91.81 283 LYS A N 1
ATOM 2344 C CA . LYS A 1 283 ? -17.785 -16.761 8.444 1.00 91.81 283 LYS A CA 1
ATOM 2345 C C . LYS A 1 283 ? -18.497 -17.782 9.321 1.00 91.81 283 LYS A C 1
ATOM 2347 O O . LYS A 1 283 ? -19.697 -17.672 9.531 1.00 91.81 283 LYS A O 1
ATOM 2352 N N . ALA A 1 284 ? -17.742 -18.738 9.850 1.00 91.69 284 ALA A N 1
ATOM 2353 C CA . ALA A 1 284 ? -18.215 -19.682 10.854 1.00 91.69 284 ALA A CA 1
ATOM 2354 C C . ALA A 1 284 ? -17.549 -19.367 12.197 1.00 91.69 284 ALA A C 1
ATOM 2356 O O . ALA A 1 284 ? -16.348 -19.096 12.254 1.00 91.69 284 ALA A O 1
ATOM 2357 N N . THR A 1 285 ? -18.321 -19.394 13.280 1.00 91.44 285 THR A N 1
ATOM 2358 C CA . THR A 1 285 ? -17.823 -19.170 14.642 1.00 91.44 285 THR A CA 1
ATOM 2359 C C . THR A 1 285 ? -18.303 -20.282 15.559 1.00 91.44 285 THR A C 1
ATOM 2361 O O . THR A 1 285 ? -19.465 -20.668 15.505 1.00 91.44 285 THR A O 1
ATOM 2364 N N . GLY A 1 286 ? -17.421 -20.774 16.426 1.00 91.38 286 GLY A N 1
ATOM 2365 C CA . GLY A 1 286 ? -17.737 -21.826 17.388 1.00 91.38 286 GLY A CA 1
ATOM 2366 C C . GLY A 1 286 ? -16.651 -21.957 18.452 1.00 91.38 286 GLY A C 1
ATOM 2367 O O . GLY A 1 286 ? -15.625 -21.279 18.394 1.00 91.38 286 GLY A O 1
ATOM 2368 N N . ARG A 1 287 ? -16.880 -22.827 19.439 1.00 91.94 287 ARG A N 1
ATOM 2369 C CA . ARG A 1 287 ? -15.917 -23.127 20.506 1.00 91.94 287 ARG A CA 1
ATOM 2370 C C . ARG A 1 287 ? -15.811 -24.634 20.693 1.00 91.94 287 ARG A C 1
ATOM 2372 O O . ARG A 1 287 ? -16.820 -25.296 20.903 1.00 91.94 287 ARG A O 1
ATOM 2379 N N . VAL A 1 288 ? -14.584 -25.144 20.688 1.00 93.00 288 VAL A N 1
ATOM 2380 C CA . VAL A 1 288 ? -14.274 -26.525 21.075 1.00 93.00 288 VAL A CA 1
ATOM 2381 C C . VAL A 1 288 ? -13.876 -26.531 22.554 1.00 93.00 288 VAL A C 1
ATOM 2383 O O . VAL A 1 288 ? -13.149 -25.641 22.994 1.00 93.00 288 VAL A O 1
ATOM 2386 N N . LYS A 1 289 ? -14.384 -27.487 23.340 1.00 90.62 289 LYS A N 1
ATOM 2387 C CA . LYS A 1 289 ? -14.015 -27.688 24.753 1.00 90.62 289 LYS A CA 1
ATOM 2388 C C . LYS A 1 289 ? -13.344 -29.058 24.921 1.00 90.62 289 LYS A C 1
ATOM 2390 O O . LYS A 1 289 ? -13.822 -30.031 24.349 1.00 90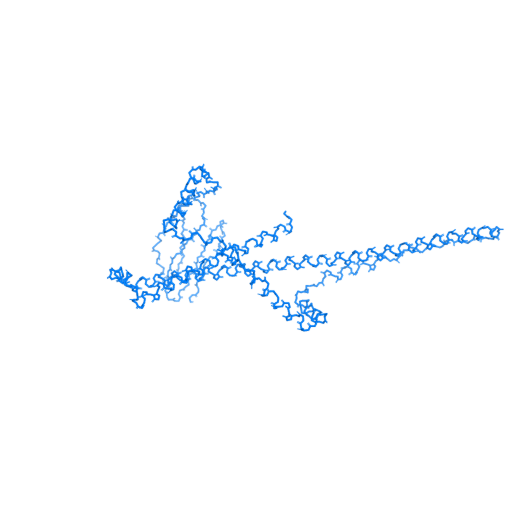.62 289 LYS A O 1
ATOM 2395 N N . GLY A 1 290 ? -12.288 -29.135 25.736 1.00 90.06 290 GLY A N 1
ATOM 2396 C CA . GLY A 1 290 ? -11.518 -30.368 25.966 1.00 90.06 290 GLY A CA 1
ATOM 2397 C C . GLY A 1 290 ? -10.602 -30.736 24.790 1.00 90.06 290 GLY A C 1
ATOM 2398 O O . GLY A 1 290 ? -10.250 -29.869 23.997 1.00 90.06 290 GLY A O 1
ATOM 2399 N N . ASN A 1 291 ? -10.260 -32.021 24.658 1.00 91.69 291 ASN A N 1
ATOM 2400 C CA . ASN A 1 291 ? -9.353 -32.544 23.619 1.00 91.69 291 ASN A CA 1
ATOM 2401 C C . ASN A 1 291 ? -10.098 -32.916 22.319 1.00 91.69 291 ASN A C 1
ATOM 2403 O O . ASN A 1 291 ? -9.805 -33.923 21.674 1.00 91.69 291 ASN A O 1
ATOM 2407 N N . GLY A 1 292 ? -11.137 -32.154 21.976 1.00 90.44 292 GLY A N 1
ATOM 2408 C CA . GLY A 1 292 ? -11.909 -32.361 20.754 1.00 90.44 292 GLY A CA 1
ATOM 2409 C C . GLY A 1 292 ? -11.169 -31.842 19.521 1.00 90.44 292 GLY A C 1
ATOM 2410 O O . GLY A 1 292 ? -10.349 -30.930 19.608 1.00 90.44 292 GLY A O 1
ATOM 2411 N N . THR A 1 293 ? -11.507 -32.380 18.351 1.00 92.94 293 THR A N 1
ATOM 2412 C CA . THR A 1 293 ? -11.052 -31.832 17.065 1.00 92.94 293 THR A CA 1
ATOM 2413 C C . THR A 1 293 ? -12.240 -31.277 16.294 1.00 92.94 293 THR A C 1
ATOM 2415 O O . THR A 1 293 ? -13.355 -31.785 16.412 1.00 92.94 293 THR A O 1
ATOM 2418 N N . ALA A 1 294 ? -12.016 -30.213 15.526 1.00 95.06 294 ALA A N 1
ATOM 2419 C CA . ALA A 1 294 ? -13.048 -29.609 14.692 1.00 95.06 294 ALA A CA 1
ATOM 2420 C C . ALA A 1 294 ? -12.502 -29.359 13.293 1.00 95.06 294 ALA A C 1
ATOM 2422 O O . ALA A 1 294 ? -11.437 -28.761 13.133 1.00 95.06 294 ALA A O 1
ATOM 2423 N N . ARG A 1 295 ? -13.256 -29.798 12.284 1.00 95.31 295 ARG A N 1
ATOM 2424 C CA . ARG A 1 295 ? -12.933 -29.583 10.876 1.00 95.31 295 ARG A CA 1
ATOM 2425 C C . ARG A 1 295 ? -14.113 -28.964 10.160 1.00 95.31 295 ARG A C 1
ATOM 2427 O O . ARG A 1 295 ? -15.246 -29.391 10.364 1.00 95.31 295 ARG A O 1
ATOM 2434 N N . VAL A 1 296 ? -13.835 -27.976 9.321 1.00 94.38 296 VAL A N 1
ATOM 2435 C CA . VAL A 1 296 ? -14.844 -27.323 8.486 1.00 94.38 296 VAL A CA 1
ATOM 2436 C C . VAL A 1 296 ? -14.443 -27.482 7.029 1.00 94.38 296 VAL A C 1
ATOM 2438 O O . VAL A 1 296 ? -13.296 -27.225 6.653 1.00 94.38 296 VAL A O 1
ATOM 2441 N N . TYR A 1 297 ? -15.408 -27.906 6.221 1.00 95.50 297 TYR A N 1
ATOM 2442 C CA . TYR A 1 297 ? -15.252 -28.143 4.794 1.00 95.50 297 TYR A CA 1
ATOM 2443 C C . TYR A 1 297 ? -16.258 -27.300 4.012 1.00 95.50 297 TYR A C 1
ATOM 2445 O O . TYR A 1 297 ? -17.365 -27.058 4.489 1.00 95.50 297 TYR A O 1
ATOM 2453 N N . ILE A 1 298 ? -15.880 -26.893 2.803 1.00 93.25 298 ILE A N 1
ATOM 2454 C CA . ILE A 1 298 ? -16.805 -26.399 1.779 1.00 93.25 298 ILE A CA 1
ATOM 2455 C C . ILE A 1 298 ? -16.922 -27.489 0.718 1.00 93.25 298 ILE A C 1
ATOM 2457 O O . ILE A 1 298 ? -15.903 -28.010 0.267 1.00 93.25 298 ILE A O 1
ATOM 2461 N N . GLU A 1 299 ? -18.147 -27.836 0.331 1.00 92.00 299 GLU A N 1
ATOM 2462 C CA . GLU A 1 299 ? -18.406 -28.770 -0.764 1.00 92.00 299 GLU A CA 1
ATOM 2463 C C . GLU A 1 299 ? -18.906 -27.994 -1.986 1.00 92.00 299 GLU A C 1
ATOM 2465 O O . GLU A 1 299 ? -19.853 -27.212 -1.883 1.00 92.00 299 GLU A O 1
ATOM 2470 N N . LYS A 1 300 ? -18.247 -28.177 -3.131 1.00 89.81 300 LYS A N 1
ATOM 2471 C CA . LYS A 1 300 ? -18.624 -27.560 -4.405 1.00 89.81 300 LYS A CA 1
ATOM 2472 C C . LYS A 1 300 ? -18.475 -28.598 -5.508 1.00 89.81 300 LYS A C 1
ATOM 2474 O O . LYS A 1 300 ? -17.416 -29.201 -5.630 1.00 89.81 300 LYS A O 1
ATOM 2479 N N . ASP A 1 301 ? -19.537 -28.807 -6.282 1.00 91.81 301 ASP A N 1
ATOM 2480 C CA . ASP A 1 301 ? -19.552 -29.751 -7.408 1.00 91.81 301 ASP A CA 1
ATOM 2481 C C . ASP A 1 301 ? -19.125 -31.186 -7.011 1.00 91.81 301 ASP A C 1
ATOM 2483 O O . ASP A 1 301 ? -18.497 -31.906 -7.781 1.00 91.81 301 ASP A O 1
ATOM 2487 N N . GLY A 1 302 ? -19.458 -31.604 -5.781 1.00 92.88 302 GLY A N 1
ATOM 2488 C CA . GLY A 1 302 ? -19.095 -32.911 -5.216 1.00 92.88 302 GLY A CA 1
ATOM 2489 C C . GLY A 1 302 ? -17.661 -33.010 -4.677 1.00 92.88 302 GLY A C 1
ATOM 2490 O O . GLY A 1 302 ? -17.287 -34.039 -4.113 1.00 92.88 302 GLY A O 1
ATOM 2491 N N . GLU A 1 303 ? -16.858 -31.950 -4.799 1.00 93.31 303 GLU A N 1
ATOM 2492 C CA . GLU A 1 303 ? -15.506 -31.881 -4.248 1.00 93.31 303 GLU A CA 1
ATOM 2493 C C . GLU A 1 303 ? -15.486 -31.172 -2.892 1.00 93.31 303 GLU A C 1
ATOM 2495 O O . GLU A 1 303 ? -16.140 -30.146 -2.694 1.00 93.31 303 GLU A O 1
ATOM 2500 N N . ARG A 1 304 ? -14.704 -31.708 -1.946 1.00 95.81 304 ARG A N 1
ATOM 2501 C CA . ARG A 1 304 ? -14.575 -31.166 -0.587 1.00 95.81 304 ARG A CA 1
ATOM 2502 C C . ARG A 1 304 ? -13.254 -30.442 -0.390 1.00 95.81 304 ARG A C 1
ATOM 2504 O O . ARG A 1 304 ? -12.183 -31.021 -0.556 1.00 95.81 304 ARG A O 1
ATOM 2511 N N . TYR A 1 305 ? -13.348 -29.214 0.098 1.00 94.25 305 TYR A N 1
ATOM 2512 C CA . TYR A 1 305 ? -12.223 -28.333 0.374 1.00 94.25 305 TYR A CA 1
ATOM 2513 C C . TYR A 1 305 ? -12.144 -28.063 1.878 1.00 94.25 305 TYR A C 1
ATOM 2515 O O . TYR A 1 305 ? -13.068 -27.499 2.463 1.00 94.25 305 TYR A O 1
ATOM 2523 N N . LEU A 1 306 ? -11.052 -28.482 2.523 1.00 94.81 306 LEU A N 1
ATOM 2524 C CA . LEU A 1 306 ? -10.804 -28.219 3.944 1.00 94.81 306 LEU A CA 1
ATOM 2525 C C . LEU A 1 306 ? -10.447 -26.741 4.140 1.00 94.81 306 LEU A C 1
ATOM 2527 O O . LEU A 1 306 ? -9.427 -26.286 3.630 1.00 94.81 306 LEU A O 1
ATOM 2531 N N . ILE A 1 307 ? -11.263 -26.009 4.900 1.00 94.25 307 ILE A N 1
ATOM 2532 C CA . ILE A 1 307 ? -11.031 -24.582 5.185 1.00 94.25 307 ILE A CA 1
ATOM 2533 C C . ILE A 1 307 ? -10.528 -24.329 6.607 1.00 94.25 307 ILE A C 1
ATOM 2535 O O . ILE A 1 307 ? -9.941 -23.284 6.880 1.00 94.25 307 ILE A O 1
ATOM 2539 N N . PHE A 1 308 ? -10.748 -25.281 7.516 1.00 94.38 308 PHE A N 1
ATOM 2540 C CA . PHE A 1 308 ? -10.312 -25.191 8.904 1.00 94.38 308 PHE A CA 1
ATOM 2541 C C . PHE A 1 308 ? -10.096 -26.587 9.491 1.00 94.38 308 PHE A C 1
ATOM 2543 O O . PHE A 1 308 ? -10.968 -27.444 9.355 1.00 94.38 308 PHE A O 1
ATOM 2550 N N . ASP A 1 309 ? -8.968 -26.799 10.169 1.00 95.00 309 ASP A N 1
ATOM 2551 C CA . ASP A 1 309 ? -8.657 -28.008 10.943 1.00 95.00 309 ASP A CA 1
ATOM 2552 C C . ASP A 1 309 ? -8.025 -27.584 12.267 1.00 95.00 309 ASP A C 1
ATOM 2554 O O . ASP A 1 309 ? -6.942 -26.999 12.285 1.00 95.00 309 ASP A O 1
ATOM 2558 N N . ASN A 1 310 ? -8.716 -27.860 13.370 1.00 90.56 310 ASN A N 1
ATOM 2559 C CA . ASN A 1 310 ? -8.181 -27.681 14.708 1.00 90.56 310 ASN A CA 1
ATOM 2560 C C . ASN A 1 310 ? -7.937 -29.046 15.344 1.00 90.56 310 ASN A C 1
ATOM 2562 O O . ASN A 1 310 ? -8.877 -29.815 15.574 1.00 90.56 310 ASN A O 1
ATOM 2566 N N . LYS A 1 311 ? -6.667 -29.309 15.647 1.00 85.25 311 LYS A N 1
ATOM 2567 C CA . LYS A 1 311 ? -6.221 -30.464 16.418 1.00 85.25 311 LYS A CA 1
ATOM 2568 C C . LYS A 1 311 ? -5.943 -29.973 17.836 1.00 85.25 311 LYS A C 1
ATOM 2570 O O . LYS A 1 311 ? -4.972 -29.247 18.035 1.00 85.25 311 LYS A O 1
ATOM 2575 N N . GLY A 1 312 ? -6.856 -30.294 18.754 1.00 69.62 312 GLY A N 1
ATOM 2576 C CA . GLY A 1 312 ? -6.673 -30.082 20.191 1.00 69.62 312 GLY A CA 1
ATOM 2577 C C . GLY A 1 312 ? -5.638 -31.019 20.792 1.00 69.62 312 GLY A C 1
ATOM 2578 O O . GLY A 1 312 ? -5.321 -32.046 20.147 1.00 69.62 312 GLY A O 1
#

Radius of gyration: 38.89 Å; chains: 1; bounding box: 88×84×106 Å

pLDDT: mean 75.6, std 16.75, range [39.28, 96.69]